Protein AF-A0A1B6GZC5-F1 (afdb_monomer)

Solvent-accessible surface area (backbone atoms only — not comparable to full-atom values): 17080 Å² total; per-residue (Å²): 111,72,63,59,52,52,49,47,46,34,51,74,58,44,66,68,51,88,74,90,50,67,66,63,52,51,54,37,51,52,52,53,49,51,52,52,51,50,53,47,52,50,50,54,52,48,55,52,49,53,52,52,52,48,50,41,53,54,20,48,60,56,13,70,65,39,56,70,87,41,53,44,76,75,50,101,49,32,33,40,34,49,40,77,79,76,79,49,80,35,47,37,34,58,76,49,87,73,91,81,61,95,68,48,38,84,81,58,74,42,41,41,80,22,46,49,33,73,45,63,50,26,68,72,64,70,36,48,30,30,66,55,39,35,53,38,49,72,70,42,93,62,85,70,75,86,77,79,82,77,71,88,71,59,83,71,59,64,55,56,61,60,57,69,70,64,76,88,68,54,72,63,60,57,48,53,52,54,48,52,56,51,50,52,57,58,70,69,50,90,46,74,67,52,51,52,50,53,50,61,66,49,58,64,48,57,63,53,54,51,54,53,58,51,52,70,63,53,80,65,78,91,77,87,78,90,75,90,83,78,81,83,87,77,79,79,80,80,76,82,72,80,85,71,79,77,81,83,77,91,73,82,90,82,82,86,61,73,62,65,60,59,65,69,74,75,67,83,81,81,90,76,83,134

InterPro domains:
  IPR007527 Zinc finger, SWIM-type [PS50966] (90-140)

pLDDT: mean 73.17, std 20.77, range [29.02, 96.75]

Mean predicted aligned error: 20.57 Å

Secondary structure (DSSP, 8-state):
-HHHHHHHIIIIISTT-----HHHHHHHHHHHHHHHHHHHHHHHHHHHHHHHHHHHHHHHHHGGGS-GGGEEEEETTEEEEE-TTSS-EEEEEE----SS-TTEETTTTEEGGGEEESSHHHHTT----HHHHHHHHHH-SS------------TTTHHHHHHHTS--S-HHHHHHHHHHHHHHHHHT--SHHHHHHHHHHHTTHHHHHHHHHHHHHTSS-------------PPPPPP----------------SSHHHHHHTTS-PPP----

Radius of gyration: 36.7 Å; Cα contacts (8 Å, |Δi|>4): 189; chains: 1; bounding box: 98×88×86 Å

Foldseek 3Di:
DVVVVVVCLCCVQVVVDDDPDPVSSVVSVVVVVVVVVVVVVVVVVLVVLVVLLVQQVVQLLCLVLFDLVQWADPDPFKIWGADSVNPDIKIKGFDDADQQDPNADPLLRGFLVGIAMPDCCCPPVVHCGSRVSSVSCSPDPDNRDNDDDDPPDPPVCVVVVVVVSPDPPPPVVVVVVVVVVVVVLVVPDPDPVSVVVVVVVCVVVVVVVVVVVVVVVPPPDDDDDDPPPDDDDDDDDDDDDDPDPDDDDDDDDDPDDVVVVVVVPPDDDDDDDD

Structure (mmCIF, N/CA/C/O backbone):
data_AF-A0A1B6GZC5-F1
#
_entry.id   AF-A0A1B6GZC5-F1
#
loop_
_atom_site.group_PDB
_atom_site.id
_atom_site.type_symbol
_atom_site.label_atom_id
_atom_site.label_alt_id
_atom_site.label_comp_id
_atom_site.label_asym_id
_atom_site.label_entity_id
_atom_site.label_seq_id
_atom_site.pdbx_PDB_ins_code
_atom_site.Cartn_x
_atom_site.Cartn_y
_atom_site.Cartn_z
_atom_site.occupancy
_atom_site.B_iso_or_equiv
_atom_site.auth_seq_id
_atom_site.auth_comp_id
_atom_site.auth_asym_id
_atom_site.auth_atom_id
_atom_site.pdbx_PDB_model_num
ATOM 1 N N . SER A 1 1 ? -32.858 6.857 9.701 1.00 72.06 1 SER A N 1
ATOM 2 C CA . SER A 1 1 ? -33.988 7.173 10.597 1.00 72.06 1 SER A CA 1
ATOM 3 C C . SER A 1 1 ? -33.515 7.108 12.048 1.00 72.06 1 SER A C 1
ATOM 5 O O . SER A 1 1 ? -32.652 6.290 12.370 1.00 72.06 1 SER A O 1
ATOM 7 N N . ILE A 1 2 ? -34.068 7.975 12.902 1.00 78.38 2 ILE A N 1
ATOM 8 C CA . ILE A 1 2 ? -33.849 7.995 14.361 1.00 78.38 2 ILE A CA 1
ATOM 9 C C . ILE A 1 2 ? -34.271 6.667 15.014 1.00 78.38 2 ILE 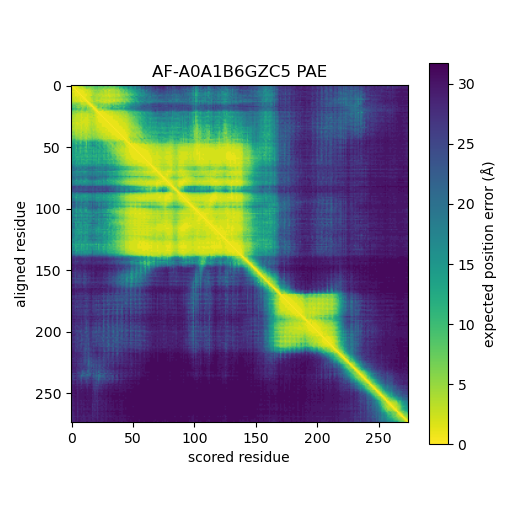A C 1
ATOM 11 O O . ILE A 1 2 ? -33.658 6.229 15.985 1.00 78.38 2 ILE A O 1
ATOM 15 N N . GLU A 1 3 ? -35.258 5.965 14.455 1.00 79.25 3 GLU A N 1
ATOM 16 C CA . GLU A 1 3 ? -35.730 4.684 14.992 1.00 79.25 3 GLU A CA 1
ATOM 17 C C . GLU A 1 3 ? -34.673 3.592 14.863 1.00 79.25 3 GLU A C 1
ATOM 19 O O . GLU A 1 3 ? -34.491 2.796 15.782 1.00 79.25 3 GLU A O 1
ATOM 24 N N . ASN A 1 4 ? -33.920 3.581 13.760 1.00 80.31 4 ASN A N 1
ATOM 25 C CA . ASN A 1 4 ? -32.855 2.600 13.577 1.00 80.31 4 ASN A CA 1
ATOM 26 C C . ASN A 1 4 ? -31.693 2.848 14.554 1.00 80.31 4 ASN A C 1
ATOM 28 O O . ASN A 1 4 ? -31.155 1.907 15.134 1.00 80.31 4 ASN A O 1
ATOM 32 N N . PHE A 1 5 ? -31.361 4.119 14.804 1.00 81.75 5 PHE A N 1
ATOM 33 C CA . PHE A 1 5 ? -30.405 4.504 15.845 1.00 81.75 5 PHE A CA 1
ATOM 34 C C . PHE A 1 5 ? -30.874 4.037 17.229 1.00 81.75 5 PHE A C 1
ATOM 36 O O . PHE A 1 5 ? -30.129 3.364 17.939 1.00 81.75 5 PHE A O 1
ATOM 43 N N . ASN A 1 6 ? -32.133 4.309 17.578 1.00 82.12 6 ASN A N 1
ATOM 44 C CA . ASN A 1 6 ? -32.714 3.898 18.855 1.00 82.12 6 ASN A CA 1
ATOM 45 C C . ASN A 1 6 ? -32.758 2.372 19.007 1.00 82.12 6 ASN A C 1
ATOM 47 O O . ASN A 1 6 ? -32.506 1.858 20.096 1.00 82.12 6 ASN A O 1
ATOM 51 N N . ARG A 1 7 ? -33.019 1.633 17.924 1.00 84.38 7 ARG A N 1
ATOM 52 C CA . ARG A 1 7 ? -32.985 0.167 17.906 1.00 84.38 7 ARG A CA 1
ATOM 53 C C . ARG A 1 7 ? -31.576 -0.361 18.170 1.00 84.38 7 ARG A C 1
ATOM 55 O O . ARG A 1 7 ? -31.410 -1.210 19.042 1.00 84.38 7 ARG A O 1
ATOM 62 N N . VAL A 1 8 ? -30.567 0.157 17.470 1.00 84.31 8 VAL A N 1
ATOM 63 C CA . VAL A 1 8 ? -29.162 -0.238 17.667 1.00 84.31 8 VAL A CA 1
ATOM 64 C C . VAL A 1 8 ? -28.704 0.098 19.085 1.00 84.31 8 VAL A C 1
ATOM 66 O O . VAL A 1 8 ? -28.190 -0.771 19.785 1.00 84.31 8 VAL A O 1
ATOM 69 N N . LEU A 1 9 ? -28.962 1.316 19.562 1.00 85.19 9 LEU A N 1
ATOM 70 C CA . LEU A 1 9 ? -28.600 1.729 20.916 1.00 85.19 9 LEU A CA 1
ATOM 71 C C . LEU A 1 9 ? -29.274 0.834 21.967 1.00 85.19 9 LEU A C 1
ATOM 73 O O . LEU A 1 9 ? -28.608 0.311 22.859 1.00 85.19 9 LEU A O 1
ATOM 77 N N . LYS A 1 10 ? -30.583 0.589 21.833 1.00 83.56 10 LYS A N 1
ATOM 78 C CA . LYS A 1 10 ? -31.345 -0.241 22.770 1.00 83.56 10 LYS A CA 1
ATOM 79 C C . LYS A 1 10 ? -30.862 -1.687 22.779 1.00 83.56 10 LYS A C 1
ATOM 81 O O . LYS A 1 10 ? -30.657 -2.236 23.855 1.00 83.56 10 LYS A O 1
ATOM 86 N N . HIS A 1 11 ? -30.699 -2.316 21.620 1.00 85.50 11 HIS A N 1
ATOM 87 C CA . HIS A 1 11 ? -30.456 -3.757 21.544 1.00 85.50 11 HIS A CA 1
ATOM 88 C C . HIS A 1 11 ? -28.971 -4.126 21.578 1.00 85.50 11 HIS A C 1
ATOM 90 O O . HIS A 1 11 ? -28.614 -5.073 22.273 1.00 85.50 11 HIS A O 1
ATOM 96 N N . CYS A 1 12 ? -28.105 -3.365 20.910 1.00 81.56 12 CYS A N 1
ATOM 97 C CA . CYS A 1 12 ? -26.678 -3.678 20.823 1.00 81.56 12 CYS A CA 1
ATOM 98 C C . CYS A 1 12 ? -25.886 -3.126 22.019 1.00 81.56 12 CYS A C 1
ATOM 100 O O . CYS A 1 12 ? -24.996 -3.807 22.518 1.00 81.56 12 CYS A O 1
ATOM 102 N N . TYR A 1 13 ? -26.237 -1.938 22.529 1.00 83.06 13 TYR A N 1
ATOM 103 C CA . TYR A 1 13 ? -25.446 -1.265 23.573 1.00 83.06 13 TYR A CA 1
ATOM 104 C C . TYR A 1 13 ? -26.110 -1.316 24.955 1.00 83.06 13 TYR A C 1
ATOM 106 O O . TYR A 1 13 ? -25.440 -1.564 25.955 1.00 83.06 13 TYR A O 1
ATOM 114 N N . LEU A 1 14 ? -27.438 -1.173 25.028 1.00 84.88 14 LEU A N 1
ATOM 115 C CA . LEU A 1 14 ? -28.202 -1.239 26.284 1.00 84.88 14 LEU A CA 1
ATOM 116 C C . LEU A 1 14 ? -28.774 -2.639 26.582 1.00 84.88 14 LEU A C 1
ATOM 118 O O . LEU A 1 14 ? -29.414 -2.837 27.618 1.00 84.88 14 LEU A O 1
ATOM 122 N N . ARG A 1 15 ? -28.540 -3.623 25.699 1.00 82.19 15 ARG A N 1
ATOM 123 C CA . ARG A 1 15 ? -28.979 -5.030 25.837 1.00 82.19 15 ARG A CA 1
ATOM 124 C C . ARG A 1 15 ? -30.482 -5.185 26.122 1.00 82.19 15 ARG A C 1
ATOM 126 O O . ARG A 1 15 ? -30.893 -6.004 26.939 1.00 82.19 15 ARG A O 1
ATOM 133 N N . GLY A 1 16 ? -31.305 -4.334 25.519 1.00 76.88 16 GLY A N 1
ATOM 134 C CA . GLY A 1 16 ? -32.758 -4.303 25.689 1.00 76.88 16 GLY A CA 1
ATOM 135 C C . GLY A 1 16 ? -33.250 -3.697 27.009 1.00 76.88 16 GLY A C 1
ATOM 136 O O 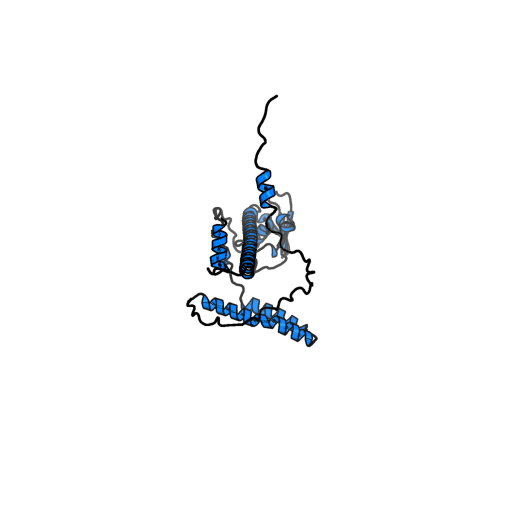. GLY A 1 16 ? -34.461 -3.552 27.188 1.00 76.88 16 GLY A O 1
ATOM 137 N N . LYS A 1 17 ? -32.355 -3.309 27.927 1.00 78.50 17 LYS A N 1
ATOM 138 C CA . LYS A 1 17 ? -32.721 -2.822 29.264 1.00 78.50 17 LYS A CA 1
ATOM 139 C C . LYS A 1 17 ? -33.134 -1.350 29.224 1.00 78.50 17 LYS A C 1
ATOM 141 O O . LYS A 1 17 ? -32.490 -0.525 28.578 1.00 78.50 17 LYS A O 1
ATOM 146 N N . ARG A 1 18 ? -34.184 -0.990 29.976 1.00 74.69 18 ARG A N 1
ATOM 147 C CA . ARG A 1 18 ? -34.518 0.422 30.229 1.00 74.69 18 ARG A CA 1
ATOM 148 C C . ARG A 1 18 ? -33.534 0.985 31.247 1.00 74.69 18 ARG A C 1
ATOM 150 O O . ARG A 1 18 ? -33.534 0.582 32.410 1.00 74.69 18 ARG A O 1
ATOM 157 N N . VAL A 1 19 ? -32.691 1.911 30.813 1.00 76.44 19 VAL A N 1
ATOM 158 C CA . VAL A 1 19 ? -31.673 2.513 31.672 1.00 76.44 19 VAL A CA 1
ATOM 159 C C . VAL A 1 19 ? -32.228 3.791 32.295 1.00 76.44 19 VAL A C 1
ATOM 161 O O . VAL A 1 19 ? -32.516 4.755 31.599 1.00 76.44 19 VAL A O 1
ATOM 164 N N . LYS A 1 20 ? -32.400 3.782 33.624 1.00 77.25 20 LYS A N 1
ATOM 165 C CA . LYS A 1 20 ? -32.914 4.933 34.391 1.00 77.25 20 LYS A CA 1
ATOM 166 C C . LYS A 1 20 ? -31.856 6.003 34.670 1.00 77.25 20 LYS A C 1
ATOM 168 O O . LYS A 1 20 ? -32.206 7.137 34.967 1.00 77.25 20 LYS A O 1
ATOM 173 N N . ARG A 1 21 ? -30.569 5.637 34.633 1.00 81.50 21 ARG A N 1
ATOM 174 C CA . ARG A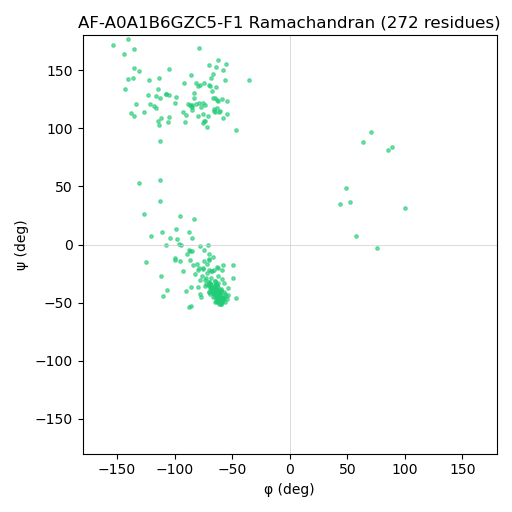 1 21 ? -29.467 6.560 34.923 1.00 81.50 21 ARG A CA 1
ATOM 175 C C . ARG A 1 21 ? -28.848 7.087 33.631 1.00 81.50 21 ARG A C 1
ATOM 177 O O . ARG A 1 21 ? -28.436 6.303 32.779 1.00 81.50 21 ARG A O 1
ATOM 184 N N . LEU A 1 22 ? -28.766 8.409 33.525 1.00 86.00 22 LEU A N 1
ATOM 185 C CA . LEU A 1 22 ? -28.264 9.110 32.343 1.00 86.00 22 LEU A CA 1
ATOM 186 C C . LEU A 1 22 ? -26.812 8.737 32.001 1.00 86.00 22 LEU A C 1
ATOM 188 O O . LEU A 1 22 ? -26.491 8.558 30.833 1.00 86.00 22 LEU A O 1
ATOM 192 N N . ASP A 1 23 ? -25.959 8.569 33.011 1.00 83.12 23 ASP A N 1
ATOM 193 C CA . ASP A 1 23 ? -24.536 8.224 32.872 1.00 83.12 23 ASP A CA 1
ATOM 194 C C . ASP A 1 23 ? -24.302 6.942 32.058 1.00 83.12 23 ASP A C 1
ATOM 196 O O . ASP A 1 23 ? -23.464 6.902 31.160 1.00 83.12 23 ASP A O 1
ATOM 200 N N . LYS A 1 24 ? -25.091 5.899 32.318 1.00 82.56 24 LYS A N 1
ATOM 201 C CA . LYS A 1 24 ? -25.021 4.621 31.601 1.00 82.56 24 LYS A CA 1
ATOM 202 C C . LYS A 1 24 ? -25.486 4.747 30.154 1.00 82.56 24 LYS A C 1
ATOM 204 O O . LYS A 1 24 ? -24.923 4.103 29.267 1.00 82.56 24 LYS A O 1
ATOM 209 N N . THR A 1 25 ? -26.503 5.569 29.912 1.00 86.44 25 THR A N 1
ATOM 210 C CA . THR A 1 25 ? -26.973 5.869 28.556 1.00 86.44 25 THR A CA 1
ATOM 211 C C . THR A 1 25 ? -25.910 6.648 27.789 1.00 86.44 25 THR A C 1
ATOM 213 O O . THR A 1 25 ? -25.583 6.273 26.667 1.00 86.44 25 THR A O 1
ATOM 216 N N . LEU A 1 26 ? -25.303 7.659 28.416 1.00 88.00 26 LEU A N 1
ATOM 217 C CA . LEU A 1 26 ? -24.216 8.443 27.834 1.00 88.00 26 LEU A CA 1
ATOM 218 C C . LEU A 1 26 ? -23.013 7.561 27.483 1.00 88.00 26 LEU A C 1
ATOM 220 O O . LEU A 1 26 ? -22.537 7.605 26.354 1.00 88.00 26 LEU A O 1
ATOM 224 N N . PHE A 1 27 ? -22.577 6.698 28.403 1.00 88.81 27 PHE A N 1
ATOM 225 C CA . PHE A 1 27 ? -21.494 5.744 28.150 1.00 88.81 27 PHE A CA 1
ATOM 226 C C . PHE A 1 27 ? -21.793 4.823 26.955 1.00 88.81 27 PHE A C 1
ATOM 228 O O . PHE A 1 27 ? -20.937 4.580 26.111 1.00 88.81 27 PHE A O 1
ATOM 235 N N . SER A 1 28 ? -23.035 4.355 26.839 1.00 87.81 28 SER A N 1
ATOM 236 C CA . SER A 1 28 ? -23.463 3.503 25.723 1.00 87.81 28 SER A CA 1
ATOM 237 C C . SER A 1 28 ? -23.472 4.247 24.384 1.00 87.81 28 SER A C 1
ATOM 239 O O . SER A 1 28 ? -23.100 3.671 23.365 1.00 87.81 28 SER A O 1
ATOM 241 N N . ILE A 1 29 ? -23.853 5.530 24.385 1.00 89.56 29 ILE A N 1
ATOM 242 C CA . ILE A 1 29 ? -23.776 6.400 23.204 1.00 89.56 29 ILE A CA 1
ATOM 243 C C . ILE A 1 29 ? -22.316 6.619 22.794 1.00 89.56 29 ILE A C 1
ATOM 245 O O . ILE A 1 29 ? -22.006 6.535 21.609 1.00 89.56 29 ILE A O 1
ATOM 249 N N . LEU A 1 30 ? -21.412 6.853 23.751 1.00 89.38 30 LEU A N 1
ATOM 250 C CA . LEU A 1 30 ? -19.984 7.025 23.468 1.00 89.38 30 LEU A CA 1
ATOM 251 C C . LEU A 1 30 ? -19.365 5.767 22.842 1.00 89.38 30 LEU A C 1
ATOM 253 O O . LEU A 1 30 ? -18.633 5.886 21.863 1.00 89.38 30 LEU A O 1
ATOM 257 N N . ASN A 1 31 ? -19.720 4.572 23.323 1.00 87.25 31 ASN A N 1
ATOM 258 C CA . ASN A 1 31 ? -19.271 3.314 22.712 1.00 87.25 31 ASN A CA 1
ATOM 259 C C . ASN A 1 31 ? -19.816 3.138 21.287 1.00 87.25 31 ASN A C 1
ATOM 261 O O . ASN A 1 31 ? -19.082 2.748 20.385 1.00 87.25 31 ASN A O 1
ATOM 265 N N . LEU A 1 32 ? -21.087 3.482 21.054 1.00 89.69 32 LEU A N 1
ATOM 266 C CA . LEU A 1 32 ? -21.663 3.469 19.707 1.00 89.69 32 LEU A CA 1
ATOM 267 C C . LEU A 1 32 ? -20.933 4.439 18.769 1.00 89.69 32 LEU A C 1
ATOM 269 O O . LEU A 1 32 ? -20.666 4.098 17.619 1.00 89.69 32 LEU A O 1
ATOM 273 N N . LEU A 1 33 ? -20.595 5.639 19.246 1.00 88.81 33 LEU A N 1
ATOM 274 C CA . LEU A 1 33 ? -19.807 6.598 18.474 1.00 88.81 33 LEU A CA 1
ATOM 275 C C . LEU A 1 33 ? -18.416 6.048 18.161 1.00 88.81 33 LEU A C 1
ATOM 277 O O . LEU A 1 33 ? -17.991 6.115 17.010 1.00 88.81 33 LEU A O 1
ATOM 281 N N . GLN A 1 34 ? -17.737 5.462 19.147 1.00 90.69 34 GLN A N 1
ATOM 282 C CA . GLN A 1 34 ? -16.432 4.836 18.963 1.00 90.69 34 GLN A CA 1
ATOM 283 C C . GLN A 1 34 ? -16.476 3.758 17.869 1.00 90.69 34 GLN A C 1
ATOM 285 O O . GLN A 1 34 ? -15.681 3.813 16.930 1.00 90.69 34 GLN A O 1
ATOM 290 N N . ASP A 1 35 ? -17.443 2.842 17.923 1.00 87.06 35 ASP A N 1
ATOM 291 C CA . ASP A 1 35 ? -17.601 1.790 16.913 1.00 87.06 35 ASP A CA 1
ATOM 292 C C . ASP A 1 35 ? -17.873 2.368 15.519 1.00 87.06 35 ASP A C 1
ATOM 294 O O . ASP A 1 35 ? -17.299 1.917 14.528 1.00 87.06 35 ASP A O 1
ATOM 298 N N . LYS A 1 36 ? -18.701 3.416 15.416 1.00 86.00 36 LYS A N 1
ATOM 299 C CA . LYS A 1 36 ? -18.988 4.065 14.126 1.00 86.00 36 LYS A CA 1
ATOM 300 C C . LYS A 1 36 ? -17.780 4.797 13.554 1.00 86.00 36 LYS A C 1
ATOM 302 O O . LYS A 1 36 ? -17.605 4.806 12.334 1.00 86.00 36 LYS A O 1
ATOM 307 N N . LEU A 1 37 ? -16.940 5.377 14.406 1.00 86.69 37 LEU A N 1
ATOM 308 C CA . LEU A 1 37 ? -15.670 5.966 13.989 1.00 86.69 37 LEU A CA 1
ATOM 309 C C . LEU A 1 37 ? -14.703 4.884 13.490 1.00 86.69 37 LEU A C 1
ATOM 311 O O . LEU A 1 37 ? -14.084 5.069 12.443 1.00 86.69 37 LEU A O 1
ATOM 315 N N . PHE A 1 38 ? -14.621 3.731 14.159 1.00 86.31 38 PHE A N 1
ATOM 316 C CA . PHE A 1 38 ? -13.828 2.600 13.669 1.00 86.31 38 PHE A CA 1
ATOM 317 C C . PHE A 1 38 ? -14.353 2.052 12.339 1.00 86.31 38 PHE A C 1
ATOM 319 O O . PHE A 1 38 ? -13.569 1.889 11.403 1.00 86.31 38 PHE A O 1
ATOM 326 N N . ASP A 1 39 ? -15.667 1.853 12.205 1.00 81.62 39 ASP A N 1
ATOM 327 C CA . ASP A 1 39 ? -16.310 1.465 10.944 1.00 81.62 39 ASP A CA 1
ATOM 328 C C . ASP A 1 39 ? -15.938 2.435 9.812 1.00 81.62 39 ASP A C 1
ATOM 330 O O . ASP A 1 39 ? -15.627 2.017 8.693 1.00 81.62 39 ASP A O 1
ATOM 334 N N . LEU A 1 40 ? -15.957 3.742 10.093 1.00 81.00 40 LEU A N 1
ATOM 335 C CA . LEU A 1 40 ? -15.586 4.782 9.138 1.00 81.00 40 LEU A CA 1
ATOM 336 C C . LEU A 1 40 ? -14.111 4.667 8.731 1.00 81.00 40 LEU A C 1
ATOM 338 O O . LEU A 1 40 ? -13.809 4.672 7.538 1.00 81.00 40 LEU A O 1
ATOM 342 N N . ILE A 1 41 ? -13.198 4.522 9.696 1.00 79.56 41 ILE A N 1
ATOM 343 C CA . ILE A 1 41 ? -11.762 4.347 9.430 1.00 79.56 41 ILE A CA 1
ATOM 344 C C . ILE A 1 41 ? -11.538 3.113 8.554 1.00 79.56 41 ILE A C 1
ATOM 346 O O . ILE A 1 41 ? -10.830 3.197 7.547 1.00 79.56 41 ILE A O 1
ATOM 350 N N . ILE A 1 42 ? -12.180 1.990 8.888 1.00 80.44 42 ILE A N 1
ATOM 351 C CA . ILE A 1 42 ? -12.110 0.748 8.114 1.00 80.44 42 ILE A CA 1
ATOM 352 C C . ILE A 1 42 ? -12.599 0.990 6.685 1.00 80.44 42 ILE A C 1
ATOM 354 O O . ILE A 1 42 ? -11.902 0.631 5.738 1.00 80.44 42 ILE A O 1
ATOM 358 N N . LYS A 1 43 ? -13.753 1.642 6.500 1.00 77.62 43 LYS A N 1
ATOM 359 C CA . LYS A 1 43 ? -14.298 1.965 5.170 1.00 77.62 43 LYS A CA 1
ATOM 360 C C . LYS A 1 43 ? -13.360 2.854 4.358 1.00 77.62 43 LYS A C 1
ATOM 362 O O . LYS A 1 43 ? -13.099 2.554 3.195 1.00 77.62 43 LYS A O 1
ATOM 367 N N . ILE A 1 44 ? -12.807 3.905 4.964 1.00 75.00 44 ILE A N 1
ATOM 368 C CA . ILE A 1 44 ? -11.857 4.811 4.304 1.00 75.00 44 ILE A CA 1
ATOM 369 C C . ILE A 1 44 ? -10.603 4.046 3.877 1.00 75.00 44 ILE A C 1
ATOM 371 O O . ILE A 1 44 ? -10.145 4.186 2.742 1.00 75.00 44 ILE A O 1
ATOM 375 N N . LYS A 1 45 ? -10.036 3.229 4.771 1.00 80.31 45 LYS A N 1
ATOM 376 C CA . LYS A 1 45 ? -8.834 2.437 4.483 1.00 80.31 45 LYS A CA 1
ATOM 377 C C . LYS A 1 45 ? -9.101 1.395 3.396 1.00 80.31 45 LYS A C 1
ATOM 379 O O . LYS A 1 45 ? -8.300 1.297 2.471 1.00 80.31 45 LYS A O 1
ATOM 384 N N . ARG A 1 46 ? -10.245 0.704 3.443 1.00 79.88 46 ARG A N 1
ATOM 385 C CA . ARG A 1 46 ? -10.690 -0.229 2.393 1.00 79.88 46 ARG A CA 1
ATOM 386 C C . ARG A 1 46 ? -10.829 0.468 1.044 1.00 79.88 46 ARG A C 1
ATOM 388 O O . ARG A 1 46 ? -10.239 0.011 0.077 1.00 79.88 46 ARG A O 1
ATOM 395 N N . GLY A 1 47 ? -11.517 1.609 0.980 1.00 78.69 47 GLY A N 1
ATOM 396 C CA . GLY A 1 47 ? -11.670 2.364 -0.267 1.00 78.69 47 GLY A CA 1
ATOM 397 C C . GLY A 1 47 ? -10.333 2.812 -0.863 1.00 78.69 47 GLY A C 1
ATOM 398 O O . GLY A 1 47 ? -10.131 2.722 -2.072 1.00 78.69 47 GLY A O 1
ATOM 399 N N . LYS A 1 48 ? -9.383 3.245 -0.021 1.00 82.25 48 LYS A N 1
ATOM 400 C CA . LYS A 1 48 ? -8.020 3.589 -0.463 1.00 82.25 48 LYS A CA 1
ATOM 401 C C . LYS A 1 48 ? -7.261 2.373 -1.003 1.00 82.25 48 LYS A C 1
ATOM 403 O O . LYS A 1 48 ? -6.596 2.499 -2.028 1.00 82.25 48 LYS A O 1
ATOM 408 N N . LEU A 1 49 ? -7.374 1.221 -0.340 1.00 84.00 49 LEU A N 1
ATOM 409 C CA . LEU A 1 49 ? -6.743 -0.026 -0.775 1.00 84.00 49 LEU A CA 1
ATOM 410 C C . LEU A 1 49 ? -7.299 -0.492 -2.126 1.00 84.00 49 LEU A C 1
ATOM 412 O O . LEU A 1 49 ? -6.523 -0.728 -3.043 1.00 84.00 49 LEU A O 1
ATOM 416 N N . VAL A 1 50 ? -8.627 -0.537 -2.274 1.00 86.19 50 VAL A N 1
ATOM 417 C CA . VAL A 1 50 ? -9.299 -0.929 -3.526 1.00 86.19 50 VAL A CA 1
ATOM 418 C C . VAL A 1 50 ? -8.855 -0.036 -4.685 1.00 86.19 50 VAL A C 1
ATOM 420 O O . VAL A 1 50 ? -8.470 -0.538 -5.735 1.00 86.19 50 VAL A O 1
ATOM 423 N N . LYS A 1 51 ? -8.809 1.288 -4.484 1.00 88.81 51 LYS A N 1
ATOM 424 C CA . LYS A 1 51 ? -8.306 2.222 -5.506 1.00 88.81 51 LYS A CA 1
ATOM 425 C C . LYS A 1 51 ? -6.845 1.958 -5.875 1.00 88.81 51 LYS A C 1
ATOM 427 O O . LYS A 1 51 ? -6.501 2.008 -7.050 1.00 88.81 51 LYS A O 1
ATOM 432 N N . LYS A 1 52 ? -5.983 1.679 -4.893 1.00 89.69 52 LYS A N 1
ATOM 433 C CA . LYS A 1 52 ? -4.571 1.349 -5.144 1.00 89.69 52 LYS A CA 1
ATOM 434 C C . LYS A 1 52 ? -4.423 0.034 -5.918 1.00 89.69 52 LYS A C 1
ATOM 436 O O . LYS A 1 52 ? -3.603 -0.013 -6.827 1.00 89.69 52 LYS A O 1
ATOM 441 N N . LEU A 1 53 ? -5.230 -0.986 -5.617 1.00 89.69 53 LEU A N 1
ATOM 442 C CA . LEU A 1 53 ? -5.265 -2.246 -6.372 1.00 89.69 53 LEU A CA 1
ATOM 443 C C . LEU A 1 53 ? -5.783 -2.053 -7.801 1.00 89.69 53 LEU A C 1
ATOM 445 O O . LEU A 1 53 ? -5.254 -2.659 -8.728 1.00 89.69 53 LEU A O 1
ATOM 449 N N . GLN A 1 54 ? -6.774 -1.182 -8.003 1.00 91.00 54 GLN A N 1
ATOM 450 C CA . GLN A 1 54 ? -7.234 -0.841 -9.347 1.00 91.00 54 GLN A CA 1
ATOM 451 C C . GLN A 1 54 ? -6.114 -0.195 -10.165 1.00 91.00 54 GLN A C 1
ATOM 453 O O . GLN A 1 54 ? -5.774 -0.696 -11.230 1.00 91.00 54 GLN A O 1
ATOM 458 N N . ILE A 1 55 ? -5.466 0.837 -9.613 1.00 93.12 55 ILE A N 1
ATOM 459 C CA . ILE A 1 55 ? -4.325 1.500 -10.260 1.00 93.12 55 ILE A CA 1
ATOM 460 C C . ILE A 1 55 ? -3.216 0.488 -10.574 1.00 93.12 55 ILE A C 1
ATOM 462 O O . ILE A 1 55 ? -2.646 0.527 -11.658 1.00 93.12 55 ILE A O 1
ATOM 466 N N . LEU A 1 56 ? -2.923 -0.430 -9.650 1.00 94.19 56 LEU A N 1
ATOM 467 C CA . LEU A 1 56 ? -1.931 -1.488 -9.846 1.00 94.19 56 LEU A CA 1
ATOM 468 C C . LEU A 1 56 ? -2.270 -2.371 -11.058 1.00 94.19 56 LEU A C 1
ATOM 470 O O . LEU A 1 56 ? -1.405 -2.618 -11.895 1.00 94.19 56 LEU A O 1
ATOM 474 N N . ARG A 1 57 ? -3.530 -2.803 -11.189 1.00 93.56 57 ARG A N 1
ATOM 475 C CA . ARG A 1 57 ? -4.001 -3.588 -12.343 1.00 93.56 57 ARG A CA 1
ATOM 476 C C . ARG A 1 57 ? -3.926 -2.790 -13.645 1.00 93.56 57 ARG A C 1
ATOM 478 O O . ARG A 1 57 ? -3.420 -3.302 -14.640 1.00 93.56 57 ARG A O 1
ATOM 485 N N . ASP A 1 58 ? -4.342 -1.528 -13.636 1.00 94.62 58 ASP A N 1
ATOM 486 C CA . ASP A 1 58 ? -4.304 -0.663 -14.823 1.00 94.62 58 ASP A CA 1
ATOM 487 C C . ASP A 1 58 ? -2.859 -0.404 -15.291 1.00 94.62 58 ASP A C 1
ATOM 489 O O . ASP A 1 58 ? -2.556 -0.384 -16.489 1.00 94.62 58 ASP A O 1
ATOM 493 N N . ARG A 1 59 ? -1.926 -0.233 -14.347 1.00 95.00 59 ARG A N 1
ATOM 494 C CA . ARG A 1 59 ? -0.495 -0.067 -14.642 1.00 95.00 59 ARG A CA 1
ATOM 495 C C . ARG A 1 59 ? 0.161 -1.342 -15.128 1.00 95.00 59 ARG A C 1
ATOM 497 O O . ARG A 1 59 ? 0.995 -1.265 -16.026 1.00 95.00 59 ARG A O 1
ATOM 504 N N . HIS A 1 60 ? -0.261 -2.491 -14.615 1.00 94.06 60 HIS A N 1
ATOM 505 C CA . HIS A 1 60 ? 0.143 -3.772 -15.171 1.00 94.06 60 HIS A CA 1
ATOM 506 C C . HIS A 1 60 ? -0.307 -3.905 -16.633 1.00 94.06 60 HIS A C 1
ATOM 508 O O . HIS A 1 60 ? 0.531 -4.133 -17.501 1.00 94.06 60 HIS A O 1
ATOM 514 N N . LYS A 1 61 ? -1.587 -3.650 -16.936 1.00 92.94 61 LYS A N 1
ATOM 515 C CA . LYS A 1 61 ? -2.121 -3.699 -18.312 1.00 92.94 61 LYS A CA 1
ATOM 516 C C . LYS A 1 61 ? -1.389 -2.743 -19.256 1.00 92.94 61 LYS A C 1
ATOM 518 O O . LYS A 1 61 ? -0.932 -3.132 -20.322 1.00 92.94 61 LYS A O 1
ATOM 523 N N . THR A 1 62 ? -1.193 -1.495 -18.840 1.00 92.75 62 THR A N 1
ATOM 524 C CA . THR A 1 62 ? -0.481 -0.502 -19.668 1.00 92.75 62 THR A CA 1
ATOM 525 C C . THR A 1 62 ? 1.018 -0.769 -19.813 1.00 92.75 62 THR A C 1
ATOM 527 O O . THR A 1 62 ? 1.649 -0.173 -20.681 1.00 92.75 62 THR A O 1
ATOM 530 N N . SER A 1 63 ? 1.605 -1.668 -19.015 1.00 92.75 63 SER A N 1
ATOM 531 C CA . SER A 1 63 ? 3.003 -2.084 -19.185 1.00 92.75 63 SER A CA 1
ATOM 532 C C . SER A 1 63 ? 3.239 -2.922 -20.439 1.00 92.75 63 SER A C 1
ATOM 534 O O . SER A 1 63 ? 4.367 -2.966 -20.918 1.00 92.75 63 SER A O 1
ATOM 536 N N . PHE A 1 64 ? 2.192 -3.554 -20.983 1.00 90.44 64 PHE A N 1
ATOM 537 C CA . PHE A 1 64 ? 2.261 -4.310 -22.236 1.00 90.44 64 PHE A CA 1
ATOM 538 C C . PHE A 1 64 ? 2.409 -3.412 -23.467 1.00 90.44 64 PHE A C 1
ATOM 540 O O . PHE A 1 64 ? 2.843 -3.891 -24.500 1.00 90.44 64 PHE A O 1
ATOM 547 N N . LEU A 1 65 ? 2.129 -2.110 -23.341 1.00 89.94 65 LEU A N 1
ATOM 548 C CA . LEU A 1 65 ? 2.420 -1.114 -24.380 1.00 89.94 65 LEU A CA 1
ATOM 549 C C . LEU A 1 65 ? 3.914 -0.762 -24.471 1.00 89.94 65 LEU A C 1
ATOM 551 O O . LEU A 1 65 ? 4.299 0.080 -25.275 1.00 89.94 65 LEU A O 1
ATOM 555 N N . ILE A 1 66 ? 4.736 -1.306 -23.572 1.00 89.94 66 ILE A N 1
ATOM 556 C CA . ILE A 1 66 ? 6.187 -1.162 -23.592 1.00 89.94 66 ILE A CA 1
ATOM 557 C C . ILE A 1 66 ? 6.746 -2.539 -23.924 1.00 89.94 66 ILE A C 1
ATOM 559 O O . ILE A 1 66 ? 6.683 -3.461 -23.099 1.00 89.94 66 ILE A O 1
ATOM 563 N N . ASP A 1 67 ? 7.277 -2.652 -25.135 1.00 86.38 67 ASP A N 1
ATOM 564 C CA . ASP A 1 67 ? 7.904 -3.872 -25.622 1.00 86.38 67 ASP A CA 1
ATOM 565 C C . ASP A 1 67 ? 9.147 -4.234 -24.811 1.00 86.38 67 ASP A C 1
ATOM 567 O O . ASP A 1 67 ? 9.829 -3.381 -24.237 1.00 86.38 67 ASP A O 1
ATOM 571 N N . SER A 1 68 ? 9.458 -5.527 -24.763 1.00 83.69 68 SER A N 1
ATOM 572 C CA . SER A 1 68 ? 10.613 -6.030 -24.015 1.00 83.69 68 SER A CA 1
ATOM 573 C C . SER A 1 68 ? 11.943 -5.489 -24.548 1.00 83.69 68 SER A C 1
ATOM 575 O O . SER A 1 68 ? 12.877 -5.330 -23.767 1.00 83.69 68 SER A O 1
ATOM 577 N N . GLU A 1 69 ? 12.015 -5.142 -25.836 1.00 85.56 69 GLU A N 1
ATOM 578 C CA . GLU A 1 69 ? 13.176 -4.487 -26.460 1.00 85.56 69 GLU A CA 1
ATOM 579 C C . GLU A 1 69 ? 13.436 -3.069 -25.930 1.00 85.56 69 GLU A C 1
ATOM 581 O O . GLU A 1 69 ? 14.566 -2.588 -25.960 1.00 85.56 69 GLU A O 1
ATOM 586 N N . HIS A 1 70 ? 12.418 -2.418 -25.364 1.00 88.81 70 HIS A N 1
ATOM 587 C CA . HIS A 1 70 ? 12.526 -1.090 -24.760 1.00 88.81 70 HIS A CA 1
ATOM 588 C C . HIS A 1 70 ? 12.995 -1.121 -23.301 1.00 88.81 70 HIS A C 1
ATOM 590 O O . HIS A 1 70 ? 13.025 -0.076 -22.642 1.00 88.81 70 HIS A O 1
ATOM 596 N N . VAL A 1 71 ? 13.354 -2.299 -22.782 1.00 92.25 71 VAL A N 1
ATOM 597 C CA . VAL A 1 71 ? 13.882 -2.488 -21.430 1.00 92.25 71 VAL A CA 1
ATOM 598 C C . VAL A 1 71 ? 15.337 -2.942 -21.510 1.00 92.25 71 VAL A C 1
ATOM 600 O O . VAL A 1 71 ? 15.634 -4.117 -21.708 1.00 92.25 71 VAL A O 1
ATOM 603 N N . SER A 1 72 ? 16.255 -2.013 -21.264 1.00 92.31 72 SER A N 1
ATOM 604 C CA . SER A 1 72 ? 17.693 -2.280 -21.258 1.00 92.31 72 SER A CA 1
ATOM 605 C C . SER A 1 72 ? 18.197 -2.446 -19.830 1.00 92.31 72 SER A C 1
ATOM 607 O O . SER A 1 72 ? 18.065 -1.548 -18.994 1.00 92.31 72 SER A O 1
ATOM 609 N N . LYS A 1 73 ? 18.799 -3.597 -19.519 1.00 93.81 73 LYS A N 1
ATOM 610 C CA . LYS A 1 73 ? 19.458 -3.814 -18.225 1.00 93.81 73 LYS A CA 1
ATOM 611 C C . LYS A 1 73 ? 20.773 -3.028 -18.198 1.00 93.81 73 LYS A C 1
ATOM 613 O O . LYS A 1 73 ? 21.647 -3.276 -19.018 1.00 93.81 73 LYS A O 1
ATOM 618 N N . LEU A 1 74 ? 20.904 -2.099 -17.250 1.00 91.25 74 LEU A N 1
ATOM 619 C CA . LEU A 1 74 ? 22.150 -1.363 -17.017 1.00 91.25 74 LEU A CA 1
ATOM 620 C C . LEU A 1 74 ? 23.060 -2.166 -16.083 1.00 91.25 74 LEU A C 1
ATOM 622 O O . LEU A 1 74 ? 24.194 -2.458 -16.430 1.00 91.25 74 LEU A O 1
ATOM 626 N N . ASN A 1 75 ? 22.520 -2.569 -14.927 1.00 91.12 75 ASN A N 1
ATOM 627 C CA . ASN A 1 75 ? 23.210 -3.315 -13.870 1.00 91.12 75 ASN A CA 1
ATOM 628 C C . ASN A 1 75 ? 22.273 -4.387 -13.281 1.00 91.12 75 ASN A C 1
ATOM 630 O O . ASN A 1 75 ? 21.085 -4.434 -13.594 1.00 91.12 75 ASN A O 1
ATOM 634 N N . ASP A 1 76 ? 22.751 -5.211 -12.343 1.00 88.81 76 ASP A N 1
ATOM 635 C CA . ASP A 1 76 ? 21.930 -6.249 -11.683 1.00 88.81 76 ASP A CA 1
ATOM 636 C C . ASP A 1 76 ? 20.698 -5.735 -10.935 1.00 88.81 76 ASP A C 1
ATOM 638 O O . ASP A 1 76 ? 19.744 -6.480 -10.711 1.00 88.81 76 ASP A O 1
ATOM 642 N N . LYS A 1 77 ? 20.704 -4.458 -10.556 1.00 93.19 77 LYS A N 1
ATOM 643 C CA . LYS A 1 77 ? 19.610 -3.813 -9.825 1.00 93.19 77 LYS A CA 1
ATOM 644 C C . LYS A 1 77 ? 19.015 -2.623 -10.567 1.00 93.19 77 LYS A C 1
ATOM 646 O O . LYS A 1 77 ? 18.224 -1.905 -9.964 1.00 93.19 77 LYS A O 1
ATOM 651 N N . GLN A 1 78 ? 19.404 -2.365 -11.814 1.00 95.69 78 GLN A N 1
ATOM 652 C CA . GLN A 1 78 ? 19.021 -1.134 -12.500 1.00 95.69 78 GLN A CA 1
ATOM 653 C C . GLN A 1 78 ? 18.735 -1.365 -13.980 1.00 95.69 78 GLN A C 1
ATOM 655 O O . GLN A 1 78 ? 19.519 -1.997 -14.687 1.00 95.69 78 GLN A O 1
ATOM 660 N N . TRP A 1 79 ? 17.627 -0.796 -14.443 1.00 96.00 79 TRP A N 1
ATOM 661 C CA . TRP A 1 79 ? 17.143 -0.892 -15.814 1.00 96.00 79 TRP A CA 1
ATOM 662 C C . TRP A 1 79 ? 16.789 0.489 -16.341 1.00 96.00 79 TRP A C 1
ATOM 664 O O . TRP A 1 79 ? 16.347 1.366 -15.593 1.00 96.00 79 TRP A O 1
ATOM 674 N N . GLN A 1 80 ? 16.953 0.647 -17.644 1.00 95.25 80 GLN A N 1
ATOM 675 C CA . GLN A 1 80 ? 16.488 1.790 -18.397 1.00 95.25 80 GLN A CA 1
ATOM 676 C C . GLN A 1 80 ? 15.288 1.361 -19.236 1.00 95.25 80 GLN A C 1
ATOM 678 O O . GLN A 1 80 ? 15.335 0.337 -19.912 1.00 95.25 80 GLN A O 1
ATOM 683 N N . VAL A 1 81 ? 14.204 2.124 -19.154 1.00 93.50 81 VAL A N 1
ATOM 684 C CA . VAL A 1 81 ? 12.949 1.844 -19.849 1.00 93.50 81 VAL A CA 1
ATOM 685 C C . VAL A 1 81 ? 12.622 3.027 -20.742 1.00 93.50 81 VAL A C 1
ATOM 687 O O . VAL A 1 81 ? 12.471 4.149 -20.250 1.00 93.50 81 VAL A O 1
ATOM 690 N N . LEU A 1 82 ? 12.509 2.781 -22.042 1.00 90.25 82 LEU A N 1
ATOM 691 C CA . LEU A 1 82 ? 12.072 3.793 -22.995 1.00 90.25 82 LEU A CA 1
ATOM 692 C C . LEU A 1 82 ? 10.546 3.950 -22.924 1.00 90.25 82 LEU A C 1
ATOM 694 O O . LEU A 1 82 ? 9.804 2.974 -22.796 1.00 90.25 82 LEU A O 1
ATOM 698 N N . SER A 1 83 ? 10.067 5.194 -22.957 1.00 81.31 83 SER A N 1
ATOM 699 C CA . SER A 1 83 ? 8.633 5.482 -23.018 1.00 81.31 83 SER A CA 1
ATOM 700 C C . SER A 1 83 ? 7.999 4.836 -24.251 1.00 81.31 83 SER A C 1
ATOM 702 O O . SER A 1 83 ? 8.605 4.793 -25.316 1.00 81.31 83 SER A O 1
ATOM 704 N N . SER A 1 84 ? 6.719 4.476 -24.145 1.00 72.62 84 SER A N 1
ATOM 705 C CA . SER A 1 84 ? 5.881 4.044 -25.274 1.00 72.62 84 SER A CA 1
ATOM 706 C C . SER A 1 84 ? 5.778 5.091 -26.399 1.00 72.62 84 SER A C 1
ATOM 708 O O . SER A 1 84 ? 5.371 4.773 -27.506 1.00 72.62 84 SER A O 1
ATOM 710 N N . THR A 1 85 ? 6.108 6.355 -26.113 1.00 73.19 85 THR A N 1
ATOM 711 C CA . THR A 1 85 ? 6.158 7.463 -27.085 1.00 73.19 85 THR A CA 1
ATOM 712 C C . THR A 1 85 ? 7.566 7.748 -27.614 1.00 73.19 85 THR A C 1
ATOM 714 O O . THR A 1 85 ? 7.746 8.737 -28.316 1.00 73.19 85 THR A O 1
ATOM 717 N N . PHE A 1 86 ? 8.573 6.947 -27.239 1.00 70.00 86 PHE A N 1
ATOM 718 C CA . PHE A 1 86 ? 9.990 7.102 -27.610 1.00 70.00 86 PHE A CA 1
ATOM 719 C C . PHE A 1 86 ? 10.648 8.441 -27.221 1.00 70.00 86 PHE A C 1
ATOM 721 O O . PHE A 1 86 ? 11.788 8.706 -27.586 1.00 70.00 86 PHE A O 1
ATOM 728 N N . SER A 1 87 ? 9.958 9.288 -26.455 1.00 75.50 87 SER A N 1
ATOM 729 C CA . SER A 1 87 ? 10.395 10.654 -26.149 1.00 75.50 87 SER A CA 1
ATOM 730 C C . SER A 1 87 ? 11.206 10.783 -24.860 1.00 75.50 87 SER A C 1
ATOM 732 O O . SER A 1 87 ? 11.928 11.758 -24.683 1.00 75.50 87 SER A O 1
ATOM 734 N N . GLU A 1 88 ? 11.068 9.834 -23.932 1.00 86.00 88 GLU A N 1
ATOM 735 C CA . GLU A 1 88 ? 11.629 9.932 -22.583 1.00 86.00 88 GLU A CA 1
ATOM 736 C C . GLU A 1 88 ? 12.189 8.584 -22.117 1.00 86.00 88 GLU A C 1
ATOM 738 O O . GLU A 1 88 ? 11.604 7.532 -22.384 1.00 8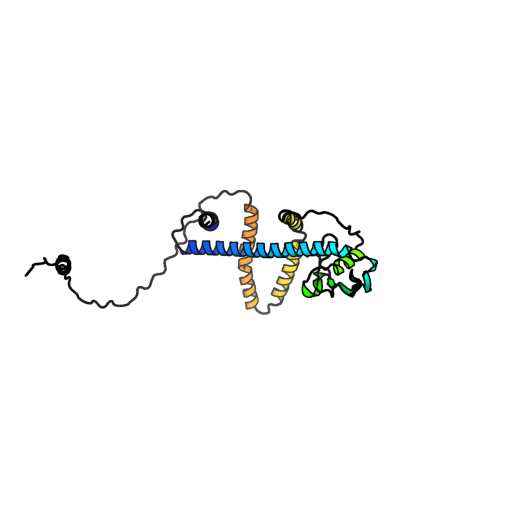6.00 88 GLU A O 1
ATOM 743 N N . LEU A 1 89 ? 13.307 8.631 -21.388 1.00 91.56 89 LEU A N 1
ATOM 744 C CA . LEU A 1 89 ? 13.955 7.478 -20.764 1.00 91.56 89 LEU A CA 1
ATOM 745 C C . LEU A 1 89 ? 13.745 7.523 -19.252 1.00 91.56 89 LEU A C 1
ATOM 747 O O . LEU A 1 89 ? 14.042 8.524 -18.597 1.00 91.56 89 LEU A O 1
ATOM 751 N N . TYR A 1 90 ? 13.279 6.413 -18.690 1.00 94.88 90 TYR A N 1
ATOM 752 C CA . TYR A 1 90 ? 13.060 6.262 -17.258 1.00 94.88 90 TYR A CA 1
ATOM 753 C C . TYR A 1 90 ? 14.008 5.232 -16.666 1.00 94.88 90 TYR A C 1
ATOM 755 O O . TYR A 1 90 ? 14.270 4.189 -17.259 1.00 94.88 90 TYR A O 1
ATOM 763 N N . THR A 1 91 ? 14.468 5.494 -15.448 1.00 96.06 91 THR A N 1
ATOM 764 C CA . THR A 1 91 ? 15.350 4.582 -14.723 1.00 96.06 91 THR A CA 1
ATOM 765 C C . THR A 1 91 ? 14.548 3.875 -13.649 1.00 96.06 91 THR A C 1
ATOM 767 O O . THR A 1 91 ? 13.859 4.525 -12.860 1.00 96.06 91 THR A O 1
ATOM 770 N N . VAL A 1 92 ? 14.632 2.548 -13.625 1.00 96.75 92 VAL A N 1
ATOM 771 C CA . VAL A 1 92 ? 14.036 1.685 -12.605 1.00 96.75 92 VAL A CA 1
ATOM 772 C C . VAL A 1 92 ? 15.160 1.037 -11.808 1.00 96.75 92 VAL A C 1
ATOM 774 O O . VAL A 1 92 ? 16.033 0.394 -12.382 1.00 96.75 92 VAL A O 1
ATOM 777 N N . THR A 1 93 ? 15.122 1.172 -10.487 1.00 96.44 93 THR A N 1
ATOM 778 C CA . THR A 1 93 ? 16.124 0.619 -9.572 1.00 96.44 93 THR A CA 1
ATOM 779 C C . THR A 1 93 ? 15.451 -0.288 -8.554 1.00 96.44 93 THR A C 1
ATOM 781 O O . THR A 1 93 ? 14.507 0.129 -7.886 1.00 96.44 93 THR A O 1
ATOM 784 N N . LYS A 1 94 ? 15.951 -1.515 -8.394 1.00 95.31 94 LYS A N 1
ATOM 785 C CA . LYS A 1 94 ? 15.524 -2.435 -7.338 1.00 95.31 94 LYS A CA 1
ATOM 786 C C . LYS A 1 94 ? 16.233 -2.088 -6.030 1.00 95.31 94 LYS A C 1
ATOM 788 O O . LYS A 1 94 ? 17.461 -2.125 -5.960 1.00 95.31 94 LYS A O 1
ATOM 793 N N . ILE A 1 95 ? 15.459 -1.775 -4.996 1.00 94.44 95 ILE A N 1
ATOM 794 C CA . ILE A 1 95 ? 15.958 -1.273 -3.706 1.00 94.44 95 ILE A CA 1
ATOM 795 C C . ILE A 1 95 ? 15.778 -2.259 -2.551 1.00 94.44 95 ILE A C 1
ATOM 797 O O . ILE A 1 95 ? 16.549 -2.225 -1.597 1.00 94.44 95 ILE A O 1
ATOM 801 N N . ALA A 1 96 ? 14.788 -3.147 -2.628 1.00 91.31 96 ALA A N 1
ATOM 802 C CA . ALA A 1 96 ? 14.445 -4.055 -1.540 1.00 91.31 96 ALA A CA 1
ATOM 803 C C . ALA A 1 96 ? 13.775 -5.331 -2.066 1.00 91.31 96 ALA A C 1
ATOM 805 O O . ALA A 1 96 ? 13.423 -5.430 -3.240 1.00 91.31 96 ALA A O 1
ATOM 806 N N . ASN A 1 97 ? 13.583 -6.297 -1.169 1.00 88.38 97 ASN A N 1
ATOM 807 C CA . ASN A 1 97 ? 12.721 -7.457 -1.382 1.00 88.38 97 ASN A CA 1
ATOM 808 C C . ASN A 1 97 ? 11.581 -7.383 -0.360 1.00 88.38 97 ASN A C 1
ATOM 810 O O . ASN A 1 97 ? 11.838 -7.249 0.837 1.00 88.38 97 ASN A O 1
ATOM 814 N N . CYS A 1 98 ? 10.333 -7.469 -0.807 1.00 88.12 98 CYS A N 1
ATOM 815 C CA . CYS A 1 98 ? 9.156 -7.295 0.031 1.00 88.12 98 CYS A CA 1
ATOM 816 C C . CYS A 1 98 ? 8.230 -8.504 -0.113 1.00 88.12 98 CYS A C 1
ATOM 818 O O . CYS A 1 98 ? 7.641 -8.733 -1.161 1.00 88.12 98 CYS A O 1
ATOM 820 N N . ARG A 1 99 ? 8.072 -9.276 0.967 1.00 79.31 99 ARG A N 1
ATOM 821 C CA . ARG A 1 99 ? 7.336 -10.555 0.933 1.00 79.31 99 ARG A CA 1
ATOM 822 C C . ARG A 1 99 ? 5.899 -10.484 1.450 1.00 79.31 99 ARG A C 1
ATOM 824 O O . ARG A 1 99 ? 5.149 -11.431 1.279 1.00 79.31 99 ARG A O 1
ATOM 831 N N . THR A 1 100 ? 5.515 -9.396 2.118 1.00 81.38 100 THR A N 1
ATOM 832 C CA . THR A 1 100 ? 4.260 -9.326 2.897 1.00 81.38 100 THR A CA 1
ATOM 833 C C . THR A 1 100 ? 3.379 -8.135 2.514 1.00 81.38 100 THR A C 1
ATOM 835 O O . THR A 1 100 ? 2.599 -7.627 3.324 1.00 81.38 100 THR A O 1
ATOM 838 N N . CYS A 1 101 ? 3.502 -7.654 1.274 1.00 85.12 101 CYS A N 1
ATOM 839 C CA . CYS A 1 101 ? 2.767 -6.484 0.808 1.00 85.12 101 CYS A CA 1
ATOM 840 C C . CYS A 1 101 ? 1.344 -6.834 0.355 1.00 85.12 101 CYS A C 1
ATOM 842 O O . CYS A 1 101 ? 1.157 -7.607 -0.574 1.00 85.12 101 CYS A O 1
ATOM 844 N N . ALA A 1 102 ? 0.340 -6.155 0.915 1.00 84.75 102 ALA A N 1
ATOM 845 C CA . ALA A 1 102 ? -1.047 -6.249 0.443 1.00 84.75 102 ALA A CA 1
ATOM 846 C C . ALA A 1 102 ? -1.292 -5.581 -0.931 1.00 84.75 102 ALA A C 1
ATOM 848 O O . ALA A 1 102 ? -2.386 -5.678 -1.476 1.00 84.75 102 ALA A O 1
ATOM 849 N N . LEU A 1 103 ? -0.302 -4.860 -1.472 1.00 89.38 103 LEU A N 1
ATOM 850 C CA . LEU A 1 103 ? -0.330 -4.200 -2.785 1.00 89.38 103 LEU A CA 1
ATOM 851 C C . LEU A 1 103 ? 0.669 -4.856 -3.751 1.00 89.38 103 LEU A C 1
ATOM 853 O O . LEU A 1 103 ? 1.350 -4.174 -4.520 1.00 89.38 103 LEU A O 1
ATOM 857 N N . GLN A 1 104 ? 0.801 -6.177 -3.661 1.00 91.00 104 GLN A N 1
ATOM 858 C CA . GLN A 1 104 ? 1.589 -6.969 -4.592 1.00 91.00 104 GLN A CA 1
ATOM 859 C C . GLN A 1 104 ? 0.797 -7.209 -5.877 1.00 91.00 104 GLN A C 1
ATOM 861 O O . GLN A 1 104 ? -0.397 -7.504 -5.850 1.00 91.00 104 GLN A O 1
ATOM 866 N N . CYS A 1 105 ? 1.464 -7.068 -7.016 1.00 91.75 105 CYS A N 1
ATOM 867 C CA . CYS A 1 105 ? 0.901 -7.461 -8.294 1.00 91.75 105 CYS A CA 1
ATOM 868 C C . CYS A 1 105 ? 0.949 -8.983 -8.401 1.00 91.75 105 CYS A C 1
ATOM 870 O O . CYS A 1 105 ? 2.034 -9.557 -8.343 1.00 91.75 105 CYS A O 1
ATOM 872 N N . LEU A 1 106 ? -0.207 -9.620 -8.592 1.00 87.25 106 LEU A N 1
ATOM 873 C CA . LEU A 1 106 ? -0.311 -11.078 -8.694 1.00 87.25 106 LEU A CA 1
ATOM 874 C C . LEU A 1 106 ? 0.428 -11.636 -9.920 1.00 87.25 106 LEU A C 1
ATOM 876 O O . LEU A 1 106 ? 1.024 -12.702 -9.836 1.00 87.25 106 LEU A O 1
ATOM 880 N N . HIS A 1 107 ? 0.455 -10.892 -11.029 1.00 88.25 107 HIS A N 1
ATOM 881 C CA . HIS A 1 107 ? 1.134 -11.316 -12.257 1.00 88.25 107 HIS A CA 1
ATOM 882 C C . HIS A 1 107 ? 2.655 -11.147 -12.171 1.00 88.25 107 HIS A C 1
ATOM 884 O O . HIS A 1 107 ? 3.407 -12.049 -12.513 1.00 88.25 107 HIS A O 1
ATOM 890 N N . CYS A 1 108 ? 3.122 -9.999 -11.675 1.00 89.00 108 CYS A N 1
ATOM 891 C CA . CYS A 1 108 ? 4.556 -9.711 -11.571 1.00 89.00 108 CYS A CA 1
ATOM 892 C C . CYS A 1 108 ? 5.201 -10.262 -10.288 1.00 89.00 108 CYS A C 1
ATOM 894 O O . CYS A 1 108 ? 6.402 -10.071 -10.093 1.00 89.00 108 CYS A O 1
ATOM 896 N N . ASN A 1 109 ? 4.405 -10.826 -9.372 1.00 88.38 109 ASN A N 1
ATOM 897 C CA . ASN A 1 109 ? 4.794 -11.264 -8.028 1.00 88.38 109 ASN A CA 1
ATOM 898 C C . ASN A 1 109 ? 5.690 -10.257 -7.273 1.00 88.38 109 ASN A C 1
ATOM 900 O O . ASN A 1 109 ? 6.580 -10.627 -6.513 1.00 88.38 109 ASN A O 1
ATOM 904 N N . SER A 1 110 ? 5.464 -8.962 -7.479 1.00 90.38 110 SER A N 1
ATOM 905 C CA . SER A 1 110 ? 6.289 -7.874 -6.940 1.00 90.38 110 SER A CA 1
ATOM 906 C C . SER A 1 110 ? 5.429 -6.671 -6.574 1.00 90.38 110 SER A C 1
ATOM 908 O O . SER A 1 110 ? 4.257 -6.583 -6.947 1.00 90.38 110 SER A O 1
ATOM 910 N N . CYS A 1 111 ? 5.984 -5.752 -5.787 1.00 92.88 111 CYS A N 1
ATOM 911 C CA . CYS A 1 111 ? 5.269 -4.569 -5.319 1.00 92.88 111 CYS A CA 1
ATOM 912 C C . CYS A 1 111 ? 6.123 -3.305 -5.441 1.00 92.88 111 CYS A C 1
ATOM 914 O O . CYS A 1 111 ? 7.338 -3.358 -5.634 1.00 92.88 111 CYS A O 1
ATOM 916 N N . PHE A 1 112 ? 5.486 -2.149 -5.266 1.00 92.62 112 PHE A N 1
ATOM 917 C CA . PHE A 1 112 ? 6.159 -0.852 -5.359 1.00 92.62 112 PHE A CA 1
ATOM 918 C C . PHE A 1 112 ? 7.263 -0.642 -4.305 1.00 92.62 112 PHE A C 1
ATOM 920 O O . PHE A 1 112 ? 8.127 0.194 -4.520 1.00 92.62 112 PHE A O 1
ATOM 927 N N . HIS A 1 113 ? 7.272 -1.378 -3.186 1.00 93.12 113 HIS A N 1
ATOM 928 C CA . HIS A 1 113 ? 8.342 -1.260 -2.183 1.00 93.12 113 HIS A CA 1
ATOM 929 C C . HIS A 1 113 ? 9.691 -1.791 -2.678 1.00 93.12 113 HIS A C 1
ATOM 931 O O . HIS A 1 113 ? 10.729 -1.441 -2.128 1.00 93.12 113 HIS A O 1
ATOM 937 N N . GLU A 1 114 ? 9.685 -2.669 -3.678 1.00 93.56 114 GLU A N 1
ATOM 938 C CA . GLU A 1 114 ? 10.906 -3.297 -4.177 1.00 93.56 114 GLU A CA 1
ATOM 939 C C . GLU A 1 114 ? 11.639 -2.426 -5.195 1.00 93.56 114 GLU A C 1
ATOM 941 O O . GLU A 1 114 ? 12.828 -2.644 -5.426 1.00 93.56 114 GLU A O 1
ATOM 946 N N . TYR A 1 115 ? 10.962 -1.433 -5.779 1.00 94.62 115 TYR A N 1
ATOM 947 C CA . TYR A 1 115 ? 11.462 -0.671 -6.918 1.00 94.62 115 TYR A CA 1
ATOM 948 C C . TYR A 1 115 ? 11.213 0.828 -6.770 1.00 94.62 115 TYR A C 1
ATOM 950 O O . TYR A 1 115 ? 10.149 1.260 -6.340 1.00 94.62 115 TYR A O 1
ATOM 958 N N . ILE A 1 116 ? 12.167 1.626 -7.238 1.00 95.31 116 ILE A N 1
ATOM 959 C CA . ILE A 1 116 ? 12.002 3.062 -7.462 1.00 95.31 116 ILE A CA 1
ATOM 960 C C . ILE A 1 116 ? 12.104 3.313 -8.959 1.00 95.31 116 ILE A C 1
ATOM 962 O O . ILE A 1 116 ? 13.020 2.816 -9.607 1.00 95.31 116 ILE A O 1
ATOM 966 N N . CYS A 1 117 ? 11.183 4.101 -9.507 1.00 95.88 117 CYS A N 1
ATOM 967 C CA . CYS A 1 117 ? 11.263 4.582 -10.879 1.00 95.88 117 CYS A CA 1
ATOM 968 C C . CYS A 1 117 ? 11.245 6.111 -10.920 1.00 95.88 117 CYS A C 1
ATOM 970 O O . CYS A 1 117 ? 10.474 6.742 -10.196 1.00 95.88 117 CYS A O 1
ATOM 972 N N . THR A 1 118 ? 12.038 6.704 -11.815 1.00 95.81 118 THR A N 1
ATOM 973 C CA . THR A 1 118 ? 12.127 8.166 -12.001 1.00 95.81 118 THR A CA 1
ATOM 974 C C . THR A 1 118 ? 10.850 8.809 -12.553 1.00 95.81 118 THR A C 1
ATOM 976 O O . THR A 1 118 ? 10.721 10.029 -12.544 1.00 95.81 118 THR A O 1
ATOM 979 N N . CYS A 1 119 ? 9.876 8.024 -13.023 1.00 93.56 119 CYS A N 1
ATOM 980 C CA . CYS A 1 119 ? 8.597 8.568 -13.481 1.00 93.56 119 CYS A CA 1
ATOM 981 C C . CYS A 1 119 ? 7.738 9.105 -12.321 1.00 93.56 119 CYS A C 1
ATOM 983 O O . CYS A 1 119 ? 7.783 8.596 -11.197 1.00 93.56 119 CYS A 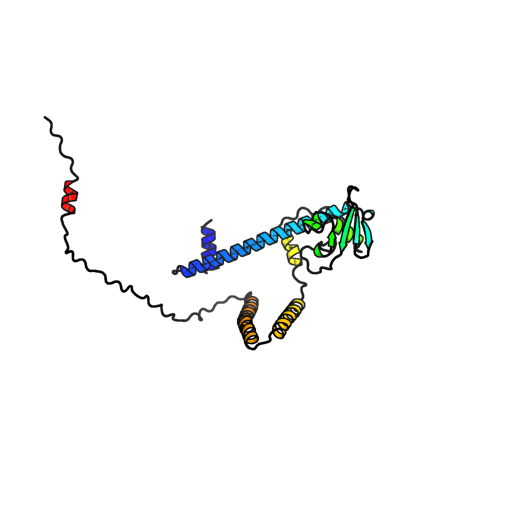O 1
ATOM 985 N N . LEU A 1 120 ? 6.851 10.057 -12.627 1.00 92.69 120 LEU A N 1
ATOM 986 C CA . LEU A 1 120 ? 5.952 10.691 -11.651 1.00 92.69 120 LEU A CA 1
ATOM 987 C C . LEU A 1 120 ? 5.061 9.693 -10.891 1.00 92.69 120 LEU A C 1
ATOM 989 O O . LEU A 1 120 ? 4.740 9.901 -9.720 1.00 92.69 120 LEU A O 1
ATOM 993 N N . ASP A 1 121 ? 4.650 8.603 -11.540 1.00 92.69 121 ASP A N 1
ATOM 994 C CA . ASP A 1 121 ? 3.739 7.624 -10.937 1.00 92.69 121 ASP A CA 1
ATOM 995 C C . ASP A 1 121 ? 4.404 6.822 -9.805 1.00 92.69 121 ASP A C 1
ATOM 997 O O . ASP A 1 121 ? 3.768 6.499 -8.804 1.00 92.69 121 ASP A O 1
ATOM 1001 N N . SER A 1 122 ? 5.708 6.568 -9.913 1.00 94.06 122 SER A N 1
ATOM 1002 C CA . SER A 1 122 ? 6.479 5.950 -8.834 1.00 94.06 122 SER A CA 1
ATOM 1003 C C . SER A 1 122 ? 7.016 7.009 -7.873 1.00 94.06 122 SER A C 1
ATOM 1005 O O . SER A 1 122 ? 6.695 6.953 -6.690 1.00 94.06 122 SER A O 1
ATOM 1007 N N . SER A 1 123 ? 7.728 8.019 -8.385 1.00 91.50 123 SER A N 1
ATOM 1008 C CA . SER A 1 123 ? 8.448 9.014 -7.576 1.00 91.50 123 SER A CA 1
ATOM 1009 C C . SER A 1 123 ? 7.547 9.915 -6.725 1.00 91.50 123 SER A C 1
ATOM 1011 O O . SER A 1 123 ? 7.957 10.337 -5.650 1.00 91.50 123 SER A O 1
ATOM 1013 N N . ILE A 1 124 ? 6.323 10.219 -7.179 1.00 90.50 124 ILE A N 1
ATOM 1014 C CA . ILE A 1 124 ? 5.399 11.110 -6.453 1.00 90.50 124 ILE A CA 1
ATOM 1015 C C . ILE A 1 124 ? 4.208 10.338 -5.883 1.00 90.50 124 ILE A C 1
ATOM 1017 O O . ILE A 1 124 ? 3.808 10.550 -4.739 1.00 90.50 124 ILE A O 1
ATOM 1021 N N . LYS A 1 125 ? 3.607 9.438 -6.672 1.00 88.44 125 LYS A N 1
ATOM 1022 C CA . LYS A 1 125 ? 2.366 8.748 -6.273 1.00 88.44 125 LYS A CA 1
ATOM 1023 C C . LYS A 1 125 ? 2.603 7.445 -5.503 1.00 88.44 125 LYS A C 1
ATOM 1025 O O . LYS A 1 125 ? 1.632 6.884 -4.974 1.00 88.44 125 LYS A O 1
ATOM 1030 N N . ASN A 1 126 ? 3.852 6.972 -5.413 1.00 90.19 126 ASN A N 1
ATOM 1031 C CA . ASN A 1 126 ? 4.219 5.683 -4.816 1.00 90.19 126 ASN A CA 1
ATOM 1032 C C . ASN A 1 126 ? 3.338 4.545 -5.355 1.00 90.19 126 ASN A C 1
ATOM 1034 O O . ASN A 1 126 ? 2.705 3.801 -4.598 1.00 90.19 126 ASN A O 1
ATOM 1038 N N . ASN A 1 127 ? 3.199 4.486 -6.679 1.00 92.56 127 ASN A N 1
ATOM 1039 C CA . ASN A 1 127 ? 2.559 3.382 -7.379 1.00 92.56 127 ASN A CA 1
ATOM 1040 C C . ASN A 1 127 ? 3.623 2.507 -8.041 1.00 92.56 127 ASN A C 1
ATOM 1042 O O . ASN A 1 127 ? 4.678 2.986 -8.462 1.00 92.56 127 ASN A O 1
ATOM 1046 N N . MET A 1 128 ? 3.307 1.223 -8.193 1.00 94.44 128 MET A N 1
ATOM 1047 C CA . MET A 1 128 ? 4.029 0.367 -9.124 1.00 94.44 128 MET A CA 1
ATOM 1048 C C . MET A 1 128 ? 3.623 0.806 -10.533 1.00 94.44 128 MET A C 1
ATOM 1050 O O . MET A 1 128 ? 2.504 0.568 -10.980 1.00 94.44 128 MET A O 1
ATOM 1054 N N . CYS A 1 129 ? 4.487 1.585 -11.175 1.00 95.44 129 CYS A N 1
ATOM 1055 C CA . CYS A 1 129 ? 4.188 2.198 -12.460 1.00 95.44 129 CYS A CA 1
ATOM 1056 C C . CYS A 1 129 ? 4.337 1.189 -13.608 1.00 95.44 129 CYS A C 1
ATOM 1058 O O . CYS A 1 129 ? 4.922 0.116 -13.443 1.00 95.44 129 CYS A O 1
ATOM 1060 N N . LYS A 1 130 ? 3.881 1.575 -14.807 1.00 94.44 130 LYS A N 1
ATOM 1061 C CA . LYS A 1 130 ? 4.036 0.760 -16.022 1.00 94.44 130 LYS A CA 1
ATOM 1062 C C . LYS A 1 130 ? 5.494 0.350 -16.283 1.00 94.44 130 LYS A C 1
ATOM 1064 O O . LYS A 1 130 ? 5.729 -0.795 -16.631 1.00 94.44 130 LYS A O 1
ATOM 1069 N N . HIS A 1 131 ? 6.471 1.224 -16.010 1.00 94.88 131 HIS A N 1
ATOM 1070 C CA . HIS A 1 131 ? 7.898 0.925 -16.210 1.00 94.88 131 HIS A CA 1
ATOM 1071 C C . HIS A 1 131 ? 8.416 -0.153 -15.249 1.00 94.88 131 HIS A C 1
ATOM 1073 O O . HIS A 1 131 ? 9.160 -1.038 -15.659 1.00 94.88 131 HIS A O 1
ATOM 1079 N N . ILE A 1 132 ? 7.997 -0.112 -13.977 1.00 95.25 132 ILE A N 1
ATOM 1080 C CA . ILE A 1 132 ? 8.346 -1.150 -12.996 1.00 95.25 132 ILE A CA 1
ATOM 1081 C C . ILE A 1 132 ? 7.726 -2.487 -13.415 1.00 95.25 132 ILE A C 1
ATOM 1083 O O . ILE A 1 132 ? 8.395 -3.514 -13.350 1.00 95.25 132 ILE A O 1
ATOM 1087 N N . HIS A 1 133 ? 6.475 -2.479 -13.885 1.00 94.81 133 HIS A N 1
ATOM 1088 C CA . HIS A 1 133 ? 5.835 -3.682 -14.415 1.00 94.81 133 HIS A CA 1
ATOM 1089 C C . HIS A 1 133 ? 6.555 -4.240 -15.647 1.00 94.81 133 HIS A C 1
ATOM 1091 O O . HIS A 1 133 ? 6.768 -5.447 -15.698 1.00 94.81 133 HIS A O 1
ATOM 1097 N N . SER A 1 134 ? 6.980 -3.401 -16.596 1.00 93.69 134 SER A N 1
ATOM 1098 C CA . SER A 1 134 ? 7.746 -3.846 -17.768 1.00 93.69 134 SER A CA 1
ATOM 1099 C C . SER A 1 134 ? 9.062 -4.512 -17.363 1.00 93.69 134 SER A C 1
ATOM 1101 O O . SER A 1 134 ? 9.363 -5.601 -17.836 1.00 93.69 134 SER A O 1
ATOM 1103 N N . VAL A 1 135 ? 9.798 -3.929 -16.410 1.00 93.75 135 VAL A N 1
ATOM 1104 C CA . VAL A 1 135 ? 11.024 -4.539 -15.864 1.00 93.75 135 VAL A CA 1
ATOM 1105 C C . VAL A 1 135 ? 10.737 -5.867 -15.166 1.00 93.75 135 VAL A C 1
ATOM 1107 O O . VAL A 1 135 ? 11.468 -6.837 -15.356 1.00 93.75 135 VAL A O 1
ATOM 1110 N N . ALA A 1 136 ? 9.676 -5.930 -14.359 1.00 92.12 136 ALA A N 1
ATOM 1111 C CA . ALA A 1 136 ? 9.304 -7.154 -13.660 1.00 92.12 136 ALA A CA 1
ATOM 1112 C C . ALA A 1 136 ? 8.923 -8.277 -14.638 1.00 92.12 136 ALA A C 1
ATOM 1114 O O . ALA A 1 136 ? 9.350 -9.408 -14.435 1.00 92.12 136 ALA A O 1
ATOM 1115 N N . ARG A 1 137 ? 8.194 -7.950 -15.716 1.00 90.31 137 ARG A N 1
ATOM 1116 C CA . ARG A 1 137 ? 7.841 -8.878 -16.804 1.00 90.31 137 ARG A CA 1
ATOM 1117 C C . ARG A 1 137 ? 9.075 -9.395 -17.544 1.00 90.31 137 ARG A C 1
ATOM 1119 O O . ARG A 1 137 ? 9.174 -10.592 -17.772 1.00 90.31 137 ARG A O 1
ATOM 1126 N N . SER A 1 138 ? 10.028 -8.523 -17.880 1.00 87.75 138 SER A N 1
ATOM 1127 C CA . SER A 1 138 ? 11.254 -8.927 -18.587 1.00 87.75 138 SER A CA 1
ATOM 1128 C C . SER A 1 138 ? 12.187 -9.802 -17.740 1.00 87.75 138 SER A C 1
ATOM 1130 O O . SER A 1 138 ? 13.000 -10.537 -18.289 1.00 87.75 138 SER A O 1
ATOM 1132 N N . ASN A 1 139 ? 12.086 -9.731 -16.409 1.00 82.50 139 ASN A N 1
ATOM 1133 C CA . ASN A 1 139 ? 12.926 -10.501 -15.489 1.00 82.50 139 ASN A CA 1
ATOM 1134 C C . ASN A 1 139 ? 12.246 -11.764 -14.931 1.00 82.50 139 ASN A C 1
ATOM 1136 O O . ASN A 1 139 ? 12.916 -12.562 -14.271 1.00 82.50 139 ASN A O 1
ATOM 1140 N N . SER A 1 140 ? 10.933 -11.936 -15.106 1.00 72.88 140 SER A N 1
ATOM 1141 C CA . SER A 1 140 ? 10.223 -13.108 -14.592 1.00 72.88 140 SER A CA 1
ATOM 1142 C C . SER A 1 140 ? 10.361 -14.294 -15.554 1.00 72.88 140 SER A C 1
ATOM 1144 O O . SER A 1 140 ? 10.052 -14.136 -16.731 1.00 72.88 140 SER A O 1
ATOM 1146 N N . PRO A 1 141 ? 10.742 -15.495 -15.076 1.00 55.06 141 PRO A N 1
ATOM 1147 C CA . PRO A 1 141 ? 10.757 -16.710 -15.899 1.00 55.06 141 PRO A CA 1
ATOM 1148 C C . PRO A 1 141 ? 9.345 -17.205 -16.256 1.00 55.06 141 PRO A C 1
ATOM 1150 O O . PRO A 1 141 ? 9.190 -18.062 -17.119 1.00 55.06 141 PRO A O 1
ATOM 1153 N N . THR A 1 142 ? 8.317 -16.683 -15.584 1.00 54.69 142 THR A N 1
ATOM 1154 C CA . THR A 1 142 ? 6.911 -16.957 -15.874 1.00 54.69 142 THR A CA 1
ATOM 1155 C C . THR A 1 142 ? 6.425 -15.988 -16.948 1.00 54.69 142 THR A C 1
ATOM 1157 O O . THR A 1 142 ? 6.449 -14.774 -16.733 1.00 54.69 142 THR A O 1
ATOM 1160 N N . GLU A 1 143 ? 5.965 -16.504 -18.087 1.00 55.50 143 GLU A N 1
ATOM 1161 C CA . GLU A 1 143 ? 5.334 -15.690 -19.129 1.00 55.50 143 GLU A CA 1
ATOM 1162 C C . GLU A 1 143 ? 4.120 -14.950 -18.545 1.00 55.50 143 GLU A C 1
ATOM 1164 O O . GLU A 1 143 ? 3.101 -15.544 -18.191 1.00 55.50 143 GLU A O 1
ATOM 1169 N N . CYS A 1 144 ? 4.239 -13.632 -18.391 1.00 57.47 144 CYS A N 1
ATOM 11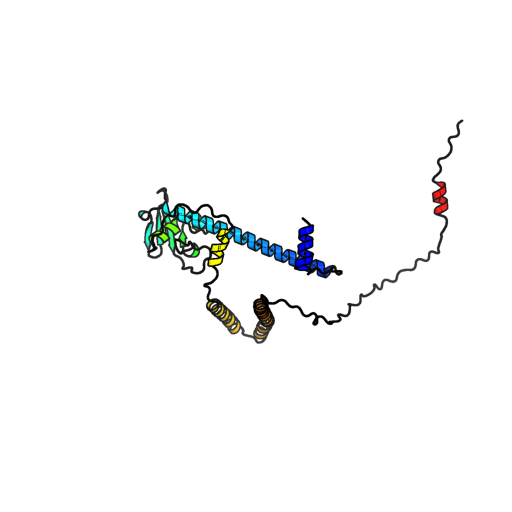70 C CA . CYS A 1 144 ? 3.119 -12.789 -17.993 1.00 57.47 144 CYS A CA 1
ATOM 1171 C C . CYS A 1 144 ? 2.202 -12.613 -19.209 1.00 57.47 144 CYS A C 1
ATOM 1173 O O . CYS A 1 144 ? 2.541 -11.854 -20.118 1.00 57.47 144 CYS A O 1
ATOM 1175 N N . THR A 1 145 ? 1.058 -13.296 -19.239 1.00 54.59 145 THR A N 1
ATOM 1176 C CA . THR A 1 145 ? 0.086 -13.168 -20.332 1.00 54.59 145 THR A CA 1
ATOM 1177 C C . THR A 1 145 ? -0.674 -11.844 -20.247 1.00 54.59 145 THR A C 1
ATOM 1179 O O . THR A 1 145 ? -1.060 -11.387 -19.168 1.00 54.59 145 THR A O 1
ATOM 1182 N N . ALA A 1 146 ? -0.896 -11.211 -21.400 1.00 53.34 146 ALA A N 1
ATOM 1183 C CA . ALA A 1 146 ? -1.874 -10.140 -21.515 1.00 53.34 146 ALA A CA 1
ATOM 1184 C C . ALA A 1 146 ? -3.264 -10.778 -21.404 1.00 53.34 146 ALA A C 1
ATOM 1186 O O . ALA A 1 146 ? -3.663 -11.546 -22.275 1.00 53.34 146 ALA A O 1
ATOM 1187 N N . VAL A 1 147 ? -3.974 -10.521 -20.307 1.00 48.62 147 VAL A N 1
ATOM 1188 C CA . VAL A 1 147 ? -5.370 -10.947 -20.170 1.00 48.62 147 VAL A CA 1
ATOM 1189 C C . VAL A 1 147 ? -6.288 -9.841 -20.682 1.00 48.62 147 VAL A C 1
ATOM 1191 O O . VAL A 1 147 ? -6.474 -8.813 -20.020 1.00 48.62 147 VAL A O 1
ATOM 1194 N N . ASP A 1 148 ? -6.848 -10.070 -21.869 1.00 41.06 148 ASP A N 1
ATOM 1195 C CA . ASP A 1 148 ? -8.101 -9.448 -22.279 1.00 41.06 148 ASP A CA 1
ATOM 1196 C C . ASP A 1 148 ? -9.244 -10.036 -21.439 1.00 41.06 148 ASP A C 1
ATOM 1198 O O . ASP A 1 148 ? -9.316 -11.236 -21.192 1.00 41.06 148 ASP A O 1
ATOM 1202 N N . ASP A 1 149 ? -10.110 -9.136 -20.987 1.00 42.91 149 ASP A N 1
ATOM 1203 C CA . ASP A 1 149 ? -11.388 -9.382 -20.321 1.00 42.91 149 ASP A CA 1
ATOM 1204 C C . ASP A 1 149 ? -11.371 -10.100 -18.951 1.00 42.91 149 ASP A C 1
ATOM 1206 O O . ASP A 1 149 ? -11.592 -11.298 -18.795 1.00 42.91 149 ASP A O 1
ATOM 1210 N N . VAL A 1 150 ? -11.237 -9.291 -17.898 1.00 38.09 150 VAL A N 1
ATOM 1211 C CA . VAL A 1 150 ? -12.030 -9.511 -16.684 1.00 38.09 150 VAL A CA 1
ATOM 1212 C C . VAL A 1 150 ? -12.940 -8.296 -16.600 1.00 38.09 150 VAL A C 1
ATOM 1214 O O . VAL A 1 150 ? -12.451 -7.192 -16.327 1.00 38.09 150 VAL A O 1
ATOM 1217 N N . GLN A 1 151 ? -14.228 -8.506 -16.900 1.00 39.53 151 GLN A N 1
ATOM 1218 C CA . GLN A 1 151 ? -15.325 -7.567 -16.654 1.00 39.53 151 GLN A CA 1
ATOM 1219 C C . GLN A 1 151 ? -15.079 -6.810 -15.350 1.00 39.53 151 GLN A C 1
ATOM 1221 O O . GLN A 1 151 ? -14.590 -7.401 -14.387 1.00 39.53 151 GLN A O 1
ATOM 1226 N N . GLU A 1 152 ? -15.412 -5.517 -15.309 1.00 43.38 152 GLU A N 1
ATOM 1227 C CA . GLU A 1 152 ? -15.390 -4.732 -14.074 1.00 43.38 152 GLU A CA 1
ATOM 1228 C C . GLU A 1 152 ? -16.084 -5.514 -12.952 1.00 43.38 152 GLU A C 1
ATOM 1230 O O . GLU A 1 152 ? -17.311 -5.570 -12.872 1.00 43.38 152 GLU A O 1
ATOM 1235 N N . MET A 1 153 ? -15.292 -6.178 -12.107 1.00 41.59 153 MET A N 1
ATOM 1236 C CA . MET A 1 153 ? -15.854 -7.003 -11.053 1.00 41.59 153 MET A CA 1
ATOM 1237 C C . MET A 1 153 ? -16.549 -6.064 -10.071 1.00 41.59 153 MET A C 1
ATOM 1239 O O . MET A 1 153 ? -15.912 -5.119 -9.578 1.00 41.59 153 MET A O 1
ATOM 1243 N N . PRO A 1 154 ? -17.835 -6.294 -9.757 1.00 41.25 154 PRO A N 1
ATOM 1244 C CA . PRO A 1 154 ? -18.507 -5.519 -8.737 1.00 41.25 154 PRO A CA 1
ATOM 1245 C C . PRO A 1 154 ? -17.714 -5.628 -7.431 1.00 41.25 154 PRO A C 1
ATOM 1247 O O . PRO A 1 154 ? -17.189 -6.681 -7.076 1.00 41.25 154 PRO A O 1
ATOM 1250 N N . ILE A 1 155 ? -17.649 -4.514 -6.697 1.00 50.91 155 ILE A N 1
ATOM 1251 C CA . ILE A 1 155 ? -16.867 -4.290 -5.460 1.00 50.91 155 ILE A CA 1
ATOM 1252 C C . ILE A 1 155 ? -17.044 -5.409 -4.399 1.00 50.91 155 ILE A C 1
ATOM 1254 O O . ILE A 1 155 ? -16.215 -5.544 -3.499 1.00 50.91 155 ILE A O 1
ATOM 1258 N N . SER A 1 156 ? -18.095 -6.225 -4.528 1.00 45.38 156 SER A N 1
ATOM 1259 C CA . SER A 1 156 ? -18.347 -7.473 -3.798 1.00 45.38 156 SER A CA 1
ATOM 1260 C C . SER A 1 156 ? -17.198 -8.488 -3.883 1.00 45.38 156 SER A C 1
ATOM 1262 O O . SER A 1 156 ? -16.769 -8.994 -2.849 1.00 45.38 156 SER A O 1
ATOM 1264 N N . ASP A 1 157 ? -16.639 -8.755 -5.065 1.00 42.12 157 ASP A N 1
ATOM 1265 C CA . ASP A 1 157 ? -15.744 -9.912 -5.248 1.00 42.12 157 ASP A CA 1
ATOM 1266 C C . ASP A 1 157 ? -14.277 -9.632 -4.901 1.00 42.12 157 ASP A C 1
ATOM 1268 O O . ASP A 1 157 ? -13.504 -10.550 -4.625 1.00 42.12 157 ASP A O 1
ATOM 1272 N N . VAL A 1 158 ? -13.903 -8.358 -4.741 1.00 47.16 158 VAL A N 1
ATOM 1273 C CA . VAL A 1 158 ? -12.618 -7.978 -4.124 1.00 47.16 158 VAL A CA 1
ATOM 1274 C C . VAL A 1 158 ? -12.559 -8.436 -2.652 1.00 47.16 158 VAL A C 1
ATOM 1276 O O . VAL A 1 158 ? -11.474 -8.589 -2.088 1.00 47.16 158 VAL A O 1
ATOM 1279 N N . MET A 1 159 ? -13.707 -8.714 -2.009 1.00 48.28 159 MET A N 1
ATOM 1280 C CA . MET A 1 159 ? -13.740 -9.316 -0.668 1.00 48.28 159 MET A CA 1
ATOM 1281 C C . MET A 1 159 ? -13.318 -10.792 -0.657 1.00 48.28 159 MET A C 1
ATOM 1283 O O . MET A 1 159 ? -12.830 -11.235 0.382 1.00 48.28 159 MET A O 1
ATOM 1287 N N . ALA A 1 160 ? -13.440 -11.534 -1.764 1.00 43.41 160 ALA A N 1
ATOM 1288 C CA . ALA A 1 160 ? -13.042 -12.942 -1.826 1.00 43.41 160 ALA A CA 1
ATOM 1289 C C . ALA A 1 160 ? -11.515 -13.098 -1.970 1.00 43.41 160 ALA A C 1
ATOM 1291 O O . ALA A 1 160 ? -10.901 -13.859 -1.223 1.00 43.41 160 ALA A O 1
ATOM 1292 N N . GLU A 1 161 ? -10.863 -12.289 -2.811 1.00 39.72 161 GLU A N 1
ATOM 1293 C CA . GLU A 1 161 ? -9.397 -12.338 -2.968 1.00 39.72 161 GLU A CA 1
ATOM 1294 C C . GLU A 1 161 ? -8.635 -11.724 -1.778 1.00 39.72 161 GLU A C 1
ATOM 1296 O O . GLU A 1 161 ? -7.563 -12.199 -1.400 1.00 39.72 161 GLU A O 1
ATOM 1301 N N . ILE A 1 162 ? -9.210 -10.727 -1.092 1.00 45.84 162 ILE A N 1
ATOM 1302 C CA . ILE A 1 162 ? -8.648 -10.219 0.176 1.00 45.84 162 ILE A CA 1
ATOM 1303 C C . ILE A 1 162 ? -8.919 -11.196 1.338 1.00 45.84 162 ILE A C 1
ATOM 1305 O O . ILE A 1 162 ? -8.199 -11.188 2.339 1.00 45.84 162 ILE A O 1
ATOM 1309 N N . SER A 1 163 ? -9.909 -12.088 1.211 1.00 38.41 163 SER A N 1
ATOM 1310 C CA . SER A 1 163 ? -10.086 -13.195 2.158 1.00 38.41 163 SER A CA 1
ATOM 1311 C C . SER A 1 163 ? -9.014 -14.279 1.981 1.00 38.41 163 SER A C 1
ATOM 1313 O O . SER A 1 163 ? -8.617 -14.887 2.973 1.00 38.41 163 SER A O 1
ATOM 1315 N N . CYS A 1 164 ? -8.476 -14.459 0.770 1.00 37.22 164 CYS A N 1
ATOM 1316 C CA . CYS A 1 164 ? -7.399 -15.417 0.481 1.00 37.22 164 CYS A CA 1
ATOM 1317 C C . CYS A 1 164 ? -5.969 -14.885 0.691 1.00 37.22 164 CYS A C 1
ATOM 1319 O O . CYS A 1 164 ? -5.026 -15.666 0.636 1.00 37.22 164 CYS A O 1
ATOM 1321 N N . THR A 1 165 ? -5.778 -13.601 1.014 1.00 33.00 165 THR A N 1
ATOM 1322 C CA . THR A 1 165 ? -4.473 -13.063 1.468 1.00 33.00 165 THR A CA 1
ATOM 1323 C C . THR A 1 165 ? -4.372 -12.923 2.987 1.00 33.00 165 THR A C 1
ATOM 1325 O O . THR A 1 165 ? -3.438 -12.310 3.511 1.00 33.00 165 THR A O 1
ATOM 1328 N N . LYS A 1 166 ? -5.298 -13.534 3.737 1.00 43.81 166 LYS A N 1
ATOM 1329 C CA . LYS A 1 166 ? -5.066 -13.804 5.155 1.00 43.81 166 LYS A CA 1
ATOM 1330 C C . LYS A 1 166 ? -4.305 -15.120 5.317 1.00 43.81 166 LYS A C 1
ATOM 1332 O O . LYS A 1 166 ? -4.834 -16.187 5.041 1.00 43.81 166 LYS A O 1
ATOM 1337 N N . ASN A 1 167 ? -3.116 -14.975 5.898 1.00 43.94 167 ASN A N 1
ATOM 1338 C CA . ASN A 1 167 ? -2.318 -15.980 6.603 1.00 43.94 167 ASN A CA 1
ATOM 1339 C C . ASN A 1 167 ? -1.395 -16.882 5.778 1.00 43.94 167 ASN A C 1
ATOM 1341 O O . ASN A 1 167 ? -1.602 -18.083 5.666 1.00 43.94 167 ASN A O 1
ATOM 1345 N N . LEU A 1 168 ? -0.231 -16.325 5.448 1.00 41.91 168 LEU A N 1
ATOM 1346 C CA . LEU A 1 168 ? 1.013 -16.979 5.857 1.00 41.91 168 LEU A CA 1
ATOM 1347 C C . LEU A 1 168 ? 1.961 -15.968 6.522 1.00 41.91 168 LEU A C 1
ATOM 1349 O O . LEU A 1 168 ? 3.105 -15.798 6.127 1.00 41.91 168 LEU A O 1
ATOM 1353 N N . ARG A 1 169 ? 1.468 -15.248 7.537 1.00 50.09 169 ARG A N 1
ATOM 1354 C CA . ARG A 1 169 ? 2.360 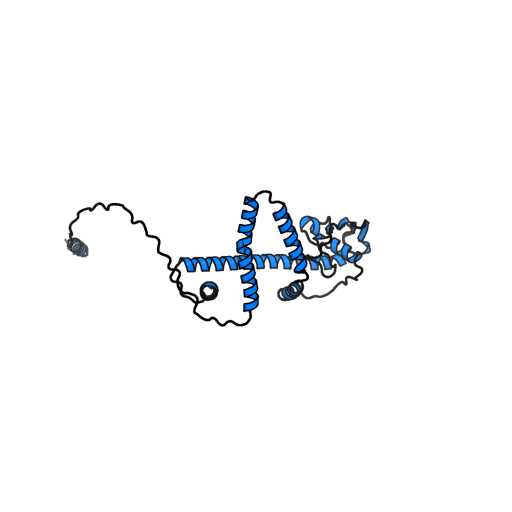-14.871 8.637 1.00 50.09 169 ARG A CA 1
ATOM 1355 C C . ARG A 1 169 ? 2.340 -16.062 9.565 1.00 50.09 169 ARG A C 1
ATOM 1357 O O . ARG A 1 169 ? 1.271 -16.399 10.079 1.00 50.09 169 ARG A O 1
ATOM 1364 N N . SER A 1 170 ? 3.472 -16.732 9.732 1.00 60.84 170 SER A N 1
ATOM 1365 C CA . SER A 1 170 ? 3.543 -17.739 10.776 1.00 60.84 170 SER A CA 1
ATOM 1366 C C . SER A 1 170 ? 3.324 -17.009 12.097 1.00 60.84 170 SER A C 1
ATOM 1368 O O . SER A 1 170 ? 4.036 -16.056 12.408 1.00 60.84 170 SER A O 1
ATOM 1370 N N . LEU A 1 171 ? 2.327 -17.428 12.877 1.00 68.31 171 LEU A N 1
ATOM 1371 C CA . LEU A 1 171 ? 2.136 -16.949 14.248 1.00 68.31 171 LEU A CA 1
ATOM 1372 C C . LEU A 1 171 ? 3.455 -17.038 15.042 1.00 68.31 171 LEU A C 1
ATOM 1374 O O . LEU A 1 171 ? 3.703 -16.233 15.935 1.00 68.31 171 LEU A O 1
ATOM 1378 N N . GLU A 1 172 ? 4.312 -17.986 14.671 1.00 75.75 172 GLU A N 1
ATOM 1379 C CA . GLU A 1 172 ? 5.639 -18.178 15.236 1.00 75.75 172 GLU A CA 1
ATOM 1380 C C . GLU A 1 172 ? 6.634 -17.068 14.868 1.00 75.75 172 GLU A C 1
ATOM 1382 O O . GLU A 1 172 ? 7.411 -16.671 15.726 1.00 75.75 172 GLU A O 1
ATOM 1387 N N . GLU A 1 173 ? 6.574 -16.493 13.662 1.00 78.69 173 GLU A N 1
ATOM 1388 C CA . GLU A 1 173 ? 7.442 -15.372 13.251 1.00 78.69 173 GLU A CA 1
ATOM 1389 C C . GLU A 1 173 ? 7.102 -14.072 13.992 1.00 78.69 173 GLU A C 1
ATOM 1391 O O . GLU A 1 173 ? 7.986 -13.306 14.371 1.00 78.69 173 GLU A O 1
ATOM 1396 N N . GLU A 1 174 ? 5.817 -13.812 14.237 1.00 81.62 174 GLU A N 1
ATOM 1397 C CA . GLU A 1 174 ? 5.414 -12.624 14.998 1.00 81.62 174 GLU A CA 1
ATOM 1398 C C . GLU A 1 174 ? 5.728 -12.799 16.494 1.00 81.62 174 GLU A C 1
ATOM 1400 O O . GLU A 1 174 ? 6.153 -11.852 17.155 1.00 81.62 174 GLU A O 1
ATOM 1405 N N . LYS A 1 175 ? 5.597 -14.022 17.034 1.00 82.06 175 LYS A N 1
ATOM 1406 C CA . LYS A 1 175 ? 6.031 -14.334 18.405 1.00 82.06 175 LYS A CA 1
ATOM 1407 C C . LYS A 1 175 ? 7.531 -14.123 18.586 1.00 82.06 175 LYS A C 1
ATOM 1409 O O . LYS A 1 175 ? 7.921 -13.524 19.584 1.00 82.06 175 LYS A O 1
ATOM 1414 N N . THR A 1 176 ? 8.366 -14.609 17.664 1.00 81.12 176 THR A N 1
ATOM 1415 C CA . THR A 1 176 ? 9.828 -14.477 17.781 1.00 81.12 176 THR A CA 1
ATOM 1416 C C . THR A 1 176 ? 10.264 -13.019 17.717 1.00 81.12 176 THR A C 1
ATOM 1418 O O . THR A 1 176 ? 11.090 -12.604 18.526 1.00 81.12 176 THR A O 1
ATOM 1421 N N . LYS A 1 177 ? 9.646 -12.216 16.845 1.00 87.94 177 LYS A N 1
ATOM 1422 C CA . LYS A 1 177 ? 9.899 -10.773 16.771 1.00 87.94 177 LYS A CA 1
ATOM 1423 C C . LYS A 1 177 ? 9.464 -10.024 18.039 1.00 87.94 177 LYS A C 1
ATOM 1425 O O . LYS A 1 177 ? 10.213 -9.212 18.574 1.00 87.94 177 LYS A O 1
ATOM 1430 N N . MET A 1 178 ? 8.275 -10.320 18.564 1.00 87.25 178 MET A N 1
ATOM 1431 C CA . MET A 1 178 ? 7.810 -9.715 19.818 1.00 87.25 178 MET A CA 1
ATOM 1432 C C . MET A 1 178 ? 8.696 -10.102 21.011 1.00 87.25 178 MET A C 1
ATOM 1434 O O . MET A 1 178 ? 8.910 -9.292 21.910 1.00 87.25 178 MET A O 1
ATOM 1438 N N . LEU A 1 179 ? 9.224 -11.332 21.028 1.00 88.12 179 LEU A N 1
ATOM 1439 C CA . LEU A 1 179 ? 10.166 -11.777 22.055 1.00 88.12 179 LEU A CA 1
ATOM 1440 C C . LEU A 1 179 ? 11.493 -11.017 21.984 1.00 88.12 179 LEU A C 1
ATOM 1442 O O . LEU A 1 179 ? 11.990 -10.627 23.037 1.00 88.12 179 LEU A O 1
ATOM 1446 N N . SER A 1 180 ? 12.039 -10.760 20.788 1.00 89.12 180 SER A N 1
ATOM 1447 C CA . SER A 1 180 ? 13.270 -9.968 20.663 1.00 89.12 180 SER A CA 1
ATOM 1448 C C . SER A 1 180 ? 13.077 -8.527 21.137 1.00 89.12 180 SER A C 1
ATOM 1450 O O . SER A 1 180 ? 13.901 -8.029 21.896 1.00 89.12 180 SER A O 1
ATOM 1452 N N . GLU A 1 181 ? 11.955 -7.889 20.786 1.00 89.25 181 GLU A N 1
ATOM 1453 C CA . GLU A 1 181 ? 11.637 -6.525 21.241 1.00 89.25 181 GLU A CA 1
ATOM 1454 C C . GLU A 1 181 ? 11.499 -6.457 22.775 1.00 89.25 181 GLU A C 1
ATOM 1456 O O . GLU A 1 181 ? 12.027 -5.552 23.422 1.00 89.25 181 GLU A O 1
ATOM 1461 N N . LEU A 1 182 ? 10.841 -7.446 23.392 1.00 89.19 182 LEU A N 1
ATOM 1462 C CA . LEU A 1 182 ? 10.747 -7.535 24.853 1.00 89.19 182 LEU A CA 1
ATOM 1463 C C . LEU A 1 182 ? 12.101 -7.798 25.518 1.00 89.19 182 LEU A C 1
ATOM 1465 O O . LEU A 1 182 ? 12.358 -7.272 26.600 1.00 89.19 182 LEU A O 1
ATOM 1469 N N . GLN A 1 183 ? 12.956 -8.610 24.900 1.00 90.69 183 GLN A N 1
ATOM 1470 C CA . GLN A 1 183 ? 14.278 -8.920 25.432 1.00 90.69 183 GLN A CA 1
ATOM 1471 C C . GLN A 1 183 ? 15.186 -7.686 25.429 1.00 90.69 183 GLN A C 1
ATOM 1473 O O . GLN A 1 183 ? 15.854 -7.432 26.429 1.00 90.69 183 GLN A O 1
ATOM 1478 N N . GLU A 1 184 ? 15.160 -6.884 24.363 1.00 90.75 184 GLU A N 1
ATOM 1479 C CA . GLU A 1 184 ? 15.872 -5.600 24.304 1.00 90.75 184 GLU A CA 1
ATOM 1480 C C . GLU A 1 184 ? 15.395 -4.634 25.394 1.00 90.75 184 GLU A C 1
ATOM 1482 O O . GLU A 1 184 ? 16.214 -4.029 26.085 1.00 90.75 184 GLU A O 1
ATOM 1487 N N . LEU A 1 185 ? 14.078 -4.543 25.613 1.00 87.62 185 LEU A N 1
ATOM 1488 C CA . LEU A 1 185 ? 13.510 -3.702 26.670 1.00 87.62 185 LEU A CA 1
ATOM 1489 C C . LEU A 1 185 ? 13.936 -4.143 28.071 1.00 87.62 185 LEU A C 1
ATOM 1491 O O . LEU A 1 185 ? 14.184 -3.292 28.915 1.00 87.62 185 LEU A O 1
ATOM 1495 N N . VAL A 1 186 ? 14.022 -5.450 28.332 1.00 90.00 186 VAL A N 1
ATOM 1496 C CA . VAL A 1 186 ? 14.468 -5.968 29.636 1.00 90.00 186 VAL A CA 1
ATOM 1497 C C . VAL A 1 186 ? 15.962 -5.722 29.848 1.00 90.00 186 VAL A C 1
ATOM 1499 O O . VAL A 1 186 ? 16.360 -5.345 30.946 1.00 90.00 186 VAL A O 1
ATOM 1502 N N . LEU A 1 187 ? 16.782 -5.909 28.810 1.00 89.31 187 LEU A N 1
ATOM 1503 C CA . LEU A 1 187 ? 18.227 -5.673 28.873 1.00 89.31 187 LEU A CA 1
ATOM 1504 C C . LEU A 1 187 ? 18.582 -4.188 29.024 1.00 89.31 187 LEU A C 1
ATOM 1506 O O . LEU A 1 187 ? 19.615 -3.871 29.605 1.00 89.31 187 LEU A O 1
ATOM 1510 N N . GLY A 1 188 ? 17.734 -3.289 28.520 1.00 88.50 188 GLY A N 1
ATOM 1511 C CA . GLY A 1 188 ? 17.903 -1.841 28.649 1.00 88.50 188 GLY A CA 1
ATOM 1512 C C . GLY A 1 188 ? 17.523 -1.261 30.016 1.00 88.50 188 GLY A C 1
ATOM 1513 O O . GLY A 1 188 ? 17.643 -0.052 30.195 1.00 88.50 188 GLY A O 1
ATOM 1514 N N . ILE A 1 189 ? 17.046 -2.074 30.966 1.00 90.75 189 ILE A N 1
ATOM 1515 C CA . ILE A 1 189 ? 16.699 -1.609 32.313 1.00 90.75 189 ILE A CA 1
ATOM 1516 C C . ILE A 1 189 ? 17.928 -1.682 33.223 1.00 90.75 189 ILE A C 1
ATOM 1518 O O . ILE A 1 189 ? 18.465 -2.756 33.483 1.00 90.75 189 ILE A O 1
ATOM 1522 N N . ASP A 1 190 ? 18.314 -0.535 33.769 1.00 90.38 190 ASP A N 1
ATOM 1523 C CA . ASP A 1 190 ? 19.457 -0.345 34.665 1.00 90.38 190 ASP A CA 1
ATOM 1524 C C . ASP A 1 190 ? 19.056 -0.085 36.132 1.00 90.38 190 ASP A C 1
ATOM 1526 O O . ASP A 1 190 ? 19.920 0.057 36.997 1.00 90.38 190 ASP A O 1
ATOM 1530 N N . SER A 1 191 ? 17.753 -0.058 36.438 1.00 90.25 191 SER A N 1
ATOM 1531 C CA . SER A 1 191 ? 17.221 0.249 37.772 1.00 90.25 191 SER A CA 1
ATOM 1532 C C . SER A 1 191 ? 16.109 -0.700 38.223 1.00 90.25 191 SER A C 1
ATOM 1534 O O . SER A 1 191 ? 15.334 -1.240 37.426 1.00 90.25 191 SER A O 1
ATOM 1536 N N . LEU A 1 192 ? 15.992 -0.878 39.542 1.00 83.56 192 LEU A N 1
ATOM 1537 C CA . LEU A 1 192 ? 14.907 -1.654 40.149 1.00 83.56 192 LEU A CA 1
ATOM 1538 C C . LEU A 1 192 ? 13.542 -0.992 39.911 1.00 83.56 192 LEU A C 1
ATOM 1540 O O . LEU A 1 192 ? 12.567 -1.702 39.654 1.00 83.56 192 LEU A O 1
ATOM 1544 N N . GLU A 1 193 ? 13.467 0.346 39.897 1.00 87.44 193 GLU A N 1
ATOM 1545 C CA . GLU A 1 193 ? 12.228 1.053 39.554 1.00 87.44 193 GLU A CA 1
ATOM 1546 C C . GLU A 1 193 ? 11.792 0.790 38.103 1.00 87.44 193 GLU A C 1
ATOM 1548 O O . GLU A 1 193 ? 10.596 0.643 37.832 1.00 87.44 193 GLU A O 1
ATOM 1553 N N . GLY A 1 194 ? 12.742 0.675 37.167 1.00 83.75 194 GLY A N 1
ATOM 1554 C CA . GLY A 1 194 ? 12.465 0.333 35.770 1.00 83.75 194 GLY A CA 1
ATOM 1555 C C . GLY A 1 194 ? 11.841 -1.058 35.614 1.00 83.75 194 GLY A C 1
ATOM 1556 O O . GLY A 1 194 ? 10.871 -1.227 34.866 1.00 83.75 194 GLY A O 1
ATOM 1557 N N . ILE A 1 195 ? 12.325 -2.040 36.384 1.00 87.56 195 ILE A N 1
ATOM 1558 C CA . ILE A 1 195 ? 11.762 -3.400 36.403 1.00 87.56 195 ILE A CA 1
ATOM 1559 C C . ILE A 1 195 ? 10.320 -3.379 36.923 1.00 87.56 195 ILE A C 1
ATOM 1561 O O . ILE A 1 195 ? 9.442 -4.028 36.344 1.00 87.56 195 ILE A O 1
ATOM 1565 N N . ASP A 1 196 ? 10.043 -2.626 37.989 1.00 87.44 196 ASP A N 1
ATOM 1566 C CA . ASP A 1 196 ? 8.693 -2.525 38.547 1.00 87.44 196 ASP A CA 1
ATOM 1567 C C . ASP A 1 196 ? 7.728 -1.766 37.625 1.00 87.44 196 ASP A C 1
ATOM 1569 O O . ASP A 1 196 ? 6.553 -2.138 37.518 1.00 87.44 196 ASP A O 1
ATOM 1573 N N . CYS A 1 197 ? 8.214 -0.765 36.888 1.00 86.62 197 CYS A N 1
ATOM 1574 C CA . CYS A 1 197 ? 7.448 -0.088 35.843 1.00 86.62 197 CYS A CA 1
ATOM 1575 C C . CYS A 1 197 ? 7.011 -1.073 34.745 1.00 86.62 197 CYS A C 1
ATOM 1577 O O . CYS A 1 197 ? 5.815 -1.191 34.452 1.00 86.62 197 CYS A O 1
ATOM 1579 N N . LEU A 1 198 ? 7.950 -1.862 34.208 1.00 88.44 198 LEU A N 1
ATOM 1580 C CA . LEU A 1 198 ? 7.658 -2.870 33.186 1.00 88.44 198 LEU A CA 1
ATOM 1581 C C . LEU A 1 198 ? 6.700 -3.952 33.712 1.00 88.44 198 LEU A C 1
ATOM 1583 O O . LEU A 1 198 ? 5.731 -4.326 33.044 1.00 88.44 198 LEU A O 1
ATOM 1587 N N . ARG A 1 199 ? 6.914 -4.418 34.947 1.00 87.06 199 ARG A N 1
ATOM 1588 C CA . ARG A 1 199 ? 6.042 -5.392 35.617 1.00 87.06 199 ARG A CA 1
ATOM 1589 C C . ARG A 1 199 ? 4.608 -4.880 35.730 1.00 87.06 199 ARG A C 1
ATOM 1591 O O . ARG A 1 199 ? 3.668 -5.620 35.431 1.00 87.06 199 ARG A O 1
ATOM 1598 N N . ASN A 1 200 ? 4.428 -3.627 36.141 1.00 86.31 200 ASN A N 1
ATOM 1599 C CA . ASN A 1 200 ? 3.110 -3.014 36.280 1.00 86.31 200 ASN A CA 1
ATOM 1600 C C . ASN A 1 200 ? 2.428 -2.783 34.923 1.00 86.31 200 ASN A C 1
ATOM 1602 O O . ASN A 1 200 ? 1.213 -2.966 34.827 1.00 86.31 200 ASN A O 1
ATOM 1606 N N . ALA A 1 201 ? 3.194 -2.478 33.872 1.00 86.31 201 ALA A N 1
ATOM 1607 C CA . ALA A 1 201 ? 2.685 -2.332 32.509 1.00 86.31 201 ALA A CA 1
ATOM 1608 C C . ALA A 1 201 ? 2.206 -3.663 31.896 1.00 86.31 201 ALA A C 1
ATOM 16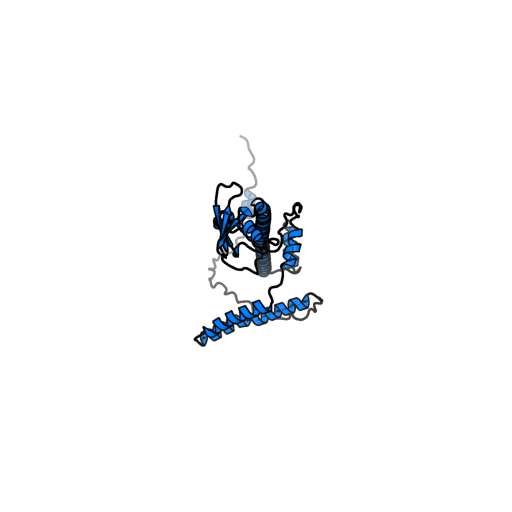10 O O . ALA A 1 201 ? 1.183 -3.695 31.210 1.00 86.31 201 ALA A O 1
ATOM 1611 N N . ILE A 1 202 ? 2.895 -4.779 32.173 1.00 89.00 202 ILE A N 1
ATOM 1612 C CA . ILE A 1 202 ? 2.544 -6.109 31.634 1.00 89.00 202 ILE A CA 1
ATOM 1613 C C . ILE A 1 202 ? 1.435 -6.795 32.451 1.00 89.00 202 ILE A C 1
ATOM 1615 O O . ILE A 1 202 ? 0.667 -7.602 31.922 1.00 89.00 202 ILE A O 1
ATOM 1619 N N . LYS A 1 203 ? 1.281 -6.456 33.736 1.00 84.88 203 LYS A N 1
ATOM 1620 C CA . LYS A 1 203 ? 0.257 -7.018 34.637 1.00 84.88 203 LYS A CA 1
ATOM 1621 C C . LYS A 1 203 ? -1.173 -7.078 34.048 1.00 84.88 203 LYS A C 1
ATOM 1623 O O . LYS A 1 203 ? -1.791 -8.140 34.167 1.00 84.88 203 LYS A O 1
ATOM 1628 N N . PRO A 1 204 ? -1.720 -6.031 33.393 1.00 87.88 204 PRO A N 1
ATOM 1629 C CA . PRO A 1 204 ? -3.053 -6.085 32.778 1.00 87.88 204 PRO A CA 1
ATOM 1630 C C . PRO A 1 204 ? -3.125 -6.905 31.476 1.00 87.88 204 PRO A C 1
ATOM 1632 O O . PRO A 1 204 ? -4.222 -7.265 31.036 1.00 87.88 204 PRO A O 1
ATOM 1635 N N . VAL A 1 205 ? -1.989 -7.241 30.857 1.00 87.62 205 VAL A N 1
ATOM 1636 C CA . VAL A 1 205 ? -1.946 -7.965 29.575 1.00 87.62 205 VAL A CA 1
ATOM 1637 C C . VAL A 1 205 ? -2.401 -9.414 29.755 1.00 87.62 205 VAL A C 1
ATOM 1639 O O . VAL A 1 205 ? -3.191 -9.915 28.957 1.00 87.62 205 VAL A O 1
ATOM 1642 N N . LYS A 1 206 ? -1.989 -10.084 30.840 1.00 81.31 206 LYS A N 1
ATOM 1643 C CA . LYS A 1 206 ? -2.334 -11.494 31.105 1.00 81.31 206 LYS A CA 1
ATOM 1644 C C . LYS A 1 206 ? -3.855 -11.740 31.209 1.00 81.31 206 LYS A C 1
ATOM 1646 O O . LYS A 1 206 ? -4.339 -12.613 30.487 1.00 81.31 206 LYS A O 1
ATOM 1651 N N . PRO A 1 207 ? -4.629 -10.987 32.018 1.00 83.75 207 PRO A N 1
ATOM 1652 C CA . PRO A 1 207 ? -6.090 -11.110 32.040 1.00 83.75 207 PRO A CA 1
ATOM 1653 C C . PRO A 1 207 ? -6.741 -10.814 30.683 1.00 83.75 207 PRO A C 1
ATOM 1655 O O . PRO A 1 207 ? -7.674 -11.505 30.285 1.00 83.75 207 PRO A O 1
ATOM 1658 N N . THR A 1 208 ? -6.222 -9.826 29.949 1.00 82.25 208 THR A N 1
ATOM 1659 C CA . THR A 1 208 ? -6.738 -9.447 28.625 1.00 82.25 208 THR A CA 1
ATOM 1660 C C . THR A 1 208 ? -6.557 -10.577 27.606 1.00 82.25 208 THR A C 1
ATOM 1662 O O . THR A 1 208 ? -7.494 -10.911 26.885 1.00 82.25 208 THR A O 1
ATOM 1665 N N . LEU A 1 209 ? -5.389 -11.230 27.585 1.00 81.81 209 LEU A N 1
ATOM 1666 C CA . LEU A 1 209 ? -5.122 -12.379 26.712 1.00 81.81 209 LEU A CA 1
ATOM 1667 C C . LEU A 1 209 ? -5.961 -13.608 27.080 1.00 81.81 209 LEU A C 1
ATOM 1669 O O . LEU A 1 209 ? -6.409 -14.332 26.192 1.00 81.81 209 LEU A O 1
ATOM 1673 N N . MET A 1 210 ? -6.193 -13.847 28.373 1.00 81.94 210 MET A N 1
ATOM 1674 C CA . MET A 1 210 ? -7.069 -14.933 28.826 1.00 81.94 210 MET A CA 1
ATOM 1675 C C . MET A 1 210 ? -8.521 -14.704 28.393 1.00 81.94 210 MET A C 1
ATOM 1677 O O . MET A 1 210 ? -9.129 -15.613 27.835 1.00 81.94 210 MET A O 1
ATOM 1681 N N . ALA A 1 211 ? -9.037 -13.479 28.528 1.00 77.81 211 ALA A N 1
ATOM 1682 C CA . ALA A 1 211 ? -10.383 -13.129 28.077 1.00 77.81 211 ALA A CA 1
ATOM 1683 C C . ALA A 1 211 ? -10.568 -13.285 26.554 1.00 77.81 211 ALA A C 1
ATOM 1685 O O . ALA A 1 211 ? -11.649 -13.651 26.095 1.00 77.81 211 ALA A O 1
ATOM 1686 N N . LEU A 1 212 ? -9.521 -13.032 25.759 1.00 77.19 212 LEU A N 1
ATOM 1687 C CA . LEU A 1 212 ? -9.544 -13.259 24.310 1.00 77.19 212 LEU A CA 1
ATOM 1688 C C . LEU A 1 212 ? -9.589 -14.756 23.962 1.00 77.19 212 LEU A C 1
ATOM 1690 O O . LEU A 1 212 ? -10.401 -15.151 23.128 1.00 77.19 212 LEU A O 1
ATOM 1694 N N . LYS A 1 213 ? -8.802 -15.592 24.655 1.00 75.00 213 LYS A N 1
ATOM 1695 C CA . LYS A 1 213 ? -8.835 -17.059 24.492 1.00 75.00 213 LYS A CA 1
ATOM 1696 C C . LYS A 1 213 ? -10.173 -17.678 24.910 1.00 75.00 213 LYS A C 1
ATOM 1698 O O . LYS A 1 213 ? -10.614 -18.659 24.320 1.00 75.00 213 LYS A O 1
ATOM 1703 N N . GLU A 1 214 ? -10.823 -17.129 25.933 1.00 69.25 214 GLU A N 1
ATOM 1704 C CA . GLU A 1 214 ? -12.153 -17.579 26.361 1.00 69.25 214 GLU A CA 1
ATOM 1705 C C . GLU A 1 214 ? -13.252 -17.163 25.378 1.00 69.25 214 GLU A C 1
ATOM 1707 O O . GLU A 1 214 ? -14.187 -17.928 25.150 1.00 69.25 214 GLU A O 1
ATOM 1712 N N . LYS A 1 215 ? -13.119 -15.995 24.736 1.00 61.53 215 LYS A N 1
ATOM 1713 C CA . LYS A 1 215 ? -14.039 -15.539 23.686 1.00 61.53 215 LYS A CA 1
ATOM 1714 C C . LYS A 1 215 ? -14.047 -16.466 22.470 1.00 61.53 215 LYS A C 1
ATOM 1716 O O . LYS A 1 215 ? -15.124 -16.760 21.968 1.00 61.53 215 LYS A O 1
ATOM 1721 N N . GLU A 1 216 ? -12.884 -16.969 22.054 1.00 54.62 216 GLU A N 1
ATOM 1722 C CA . GLU A 1 216 ? -12.780 -17.976 20.983 1.00 54.62 216 GLU A CA 1
ATOM 1723 C C . GLU A 1 216 ? -13.428 -19.316 21.370 1.00 54.62 216 GLU A C 1
ATOM 1725 O O . GLU A 1 216 ? -13.998 -19.993 20.520 1.00 54.62 216 GLU A O 1
ATOM 1730 N N . LYS A 1 217 ? -13.414 -19.694 22.658 1.00 49.72 217 LYS A N 1
ATOM 1731 C CA . LYS A 1 217 ? -14.107 -20.902 23.147 1.00 49.72 217 LYS A CA 1
ATOM 1732 C C . LYS A 1 217 ? -15.630 -20.751 23.249 1.00 49.72 217 LYS A C 1
ATOM 1734 O O . LYS A 1 217 ? -16.323 -21.763 23.283 1.00 49.72 217 LYS A O 1
ATOM 1739 N N . LEU A 1 218 ? -16.152 -19.525 23.320 1.00 44.44 218 LEU A N 1
ATOM 1740 C CA . LEU A 1 218 ? -17.574 -19.226 23.552 1.00 44.44 218 LEU A CA 1
ATOM 1741 C C . LEU A 1 218 ? -18.385 -18.961 22.273 1.00 44.44 218 LEU A C 1
ATOM 1743 O O . LEU A 1 218 ? -19.592 -18.736 22.366 1.00 44.44 218 LEU A O 1
ATOM 1747 N N . GLU A 1 219 ? -17.781 -19.029 21.082 1.00 37.38 219 GLU A N 1
ATOM 1748 C CA . GLU A 1 219 ? -18.532 -18.937 19.816 1.00 37.38 219 GLU A CA 1
ATOM 1749 C C . GLU A 1 219 ? -19.401 -20.179 19.522 1.00 37.38 219 GLU A C 1
ATOM 1751 O O . GLU A 1 219 ? -20.175 -20.185 18.566 1.00 37.38 219 GLU A O 1
ATOM 1756 N N . PHE A 1 220 ? -19.393 -21.194 20.395 1.00 41.53 220 PHE A N 1
ATOM 1757 C CA . PHE A 1 220 ? -20.381 -22.268 20.373 1.00 41.53 220 PHE A CA 1
ATOM 1758 C C . PHE A 1 220 ? -20.919 -22.544 21.785 1.00 41.53 220 PHE A C 1
ATOM 1760 O O . PHE A 1 220 ? -20.175 -22.926 22.684 1.00 41.53 220 PHE A O 1
ATOM 1767 N N . LYS A 1 221 ? -22.247 -22.404 21.932 1.00 31.12 221 LYS A N 1
ATOM 1768 C CA . LYS A 1 221 ? -23.091 -22.670 23.119 1.00 31.12 221 LYS A CA 1
ATOM 1769 C C . LYS A 1 221 ? -23.270 -21.500 24.106 1.00 31.12 221 LYS A C 1
ATOM 1771 O O . LYS A 1 221 ? -22.654 -21.418 25.164 1.00 31.12 221 LYS A O 1
ATOM 1776 N N . VAL A 1 222 ? -24.237 -20.634 23.788 1.00 30.75 222 VAL A N 1
ATOM 1777 C CA . VAL A 1 222 ? -24.849 -19.707 24.752 1.00 30.75 222 VAL A CA 1
ATOM 1778 C C . VAL A 1 222 ? -25.880 -20.465 25.589 1.00 30.75 222 VAL A C 1
ATOM 1780 O O . VAL A 1 222 ? -26.956 -20.799 25.102 1.00 30.75 222 VAL A O 1
ATOM 1783 N N . THR A 1 223 ? -25.584 -20.660 26.869 1.00 30.72 223 THR A N 1
ATOM 1784 C CA . THR A 1 223 ? -26.597 -20.790 27.925 1.00 30.72 223 THR A CA 1
ATOM 1785 C C . THR A 1 223 ? -26.142 -19.932 29.099 1.00 30.72 223 THR A C 1
ATOM 1787 O O . THR A 1 223 ? -25.135 -20.238 29.731 1.00 30.72 223 THR A O 1
ATOM 1790 N N . CYS A 1 224 ? -26.844 -18.828 29.363 1.00 29.02 224 CYS A N 1
ATOM 1791 C CA . CYS A 1 224 ? -26.605 -17.995 30.540 1.00 29.02 224 CYS A CA 1
ATOM 1792 C C . CYS A 1 224 ? -27.372 -18.568 31.737 1.00 29.02 224 CYS A C 1
ATOM 1794 O O . CYS A 1 224 ? -28.598 -18.617 31.699 1.00 29.02 224 CYS A O 1
ATOM 1796 N N . THR A 1 225 ? -26.666 -18.942 32.803 1.00 30.62 225 THR A N 1
ATOM 1797 C CA . THR A 1 225 ? -27.236 -19.087 34.149 1.00 30.62 225 THR A CA 1
ATOM 1798 C C . THR A 1 225 ? -27.082 -17.763 34.913 1.00 30.62 225 THR A C 1
ATOM 1800 O O . THR A 1 225 ? -26.090 -17.049 34.769 1.00 30.62 225 THR A O 1
ATOM 1803 N N . GLU A 1 226 ? -28.120 -17.378 35.658 1.00 40.75 226 GLU A N 1
ATOM 1804 C CA . GLU A 1 226 ? -28.396 -16.001 36.102 1.00 40.75 226 GLU A CA 1
ATOM 1805 C C . GLU A 1 226 ? -27.736 -15.554 37.430 1.00 40.75 226 GLU A C 1
ATOM 1807 O O . GLU A 1 226 ? -28.074 -14.486 37.942 1.00 40.75 226 GLU A O 1
ATOM 1812 N N . GLU A 1 227 ? -26.798 -16.289 38.033 1.00 39.34 227 GLU A N 1
ATOM 1813 C CA . GLU A 1 227 ? -26.578 -16.123 39.486 1.00 39.34 227 GLU A CA 1
ATOM 1814 C C . GLU A 1 227 ? -25.459 -15.172 39.970 1.00 39.34 227 GLU A C 1
ATOM 1816 O O . GLU A 1 227 ? -25.497 -14.748 41.125 1.00 39.34 227 GLU A O 1
ATOM 1821 N N . GLU A 1 228 ? -24.514 -14.703 39.150 1.00 36.00 228 GLU A N 1
ATOM 1822 C CA . GLU A 1 228 ? -23.315 -14.015 39.691 1.00 36.00 228 GLU A CA 1
ATOM 1823 C C . GLU A 1 228 ? -23.351 -12.471 39.771 1.00 36.00 228 GLU A C 1
ATOM 1825 O O . GLU A 1 228 ? -22.316 -11.809 39.844 1.00 36.00 228 GLU A O 1
ATOM 1830 N N . GLN A 1 229 ? -24.527 -11.837 39.837 1.00 41.81 229 GLN A N 1
ATOM 1831 C CA . GLN A 1 229 ? -24.625 -10.383 40.085 1.00 41.81 229 GLN A CA 1
ATOM 1832 C C . GLN A 1 229 ? -25.250 -10.035 41.441 1.00 41.81 229 GLN A C 1
ATOM 1834 O O . GLN A 1 229 ? -26.191 -9.243 41.527 1.00 41.81 229 GLN A O 1
ATOM 1839 N N . ARG A 1 230 ? -24.692 -10.556 42.543 1.00 41.22 230 ARG A N 1
ATOM 1840 C CA . ARG A 1 230 ? -24.998 -10.056 43.897 1.00 41.22 230 ARG A CA 1
ATOM 1841 C C . ARG A 1 230 ? -23.853 -9.222 44.496 1.00 41.22 230 ARG A C 1
ATOM 1843 O O . ARG A 1 230 ? -22.893 -9.737 45.041 1.00 41.22 230 ARG A O 1
ATOM 1850 N N . LYS A 1 231 ? -24.102 -7.902 44.497 1.00 43.16 231 LYS A N 1
ATOM 1851 C CA . LYS A 1 231 ? -23.768 -6.889 45.528 1.00 43.16 231 LYS A CA 1
ATOM 1852 C C . LYS A 1 231 ? -22.292 -6.481 45.722 1.00 43.16 231 LYS A C 1
ATOM 1854 O O . LYS A 1 231 ? -21.606 -6.980 46.602 1.00 43.16 231 LYS A O 1
ATOM 1859 N N . ARG A 1 232 ? -21.898 -5.364 45.094 1.00 42.25 232 ARG A N 1
ATOM 1860 C CA . ARG A 1 232 ? -21.025 -4.364 45.746 1.00 42.25 232 ARG A CA 1
ATOM 1861 C C . ARG A 1 232 ? -21.886 -3.161 46.135 1.00 42.25 232 ARG A C 1
ATOM 1863 O O . ARG A 1 232 ? -22.397 -2.461 45.262 1.00 42.25 232 ARG A O 1
ATOM 1870 N N . ARG A 1 233 ? -22.122 -2.968 47.439 1.00 43.03 233 ARG A N 1
ATOM 1871 C CA . ARG A 1 233 ? -22.777 -1.765 47.979 1.00 43.03 233 ARG A CA 1
ATOM 1872 C C . ARG A 1 233 ? -21.761 -0.626 47.924 1.00 43.03 233 ARG A C 1
ATOM 1874 O O . ARG A 1 233 ? -20.812 -0.624 48.693 1.00 43.03 233 ARG A O 1
ATOM 1881 N N . ILE A 1 234 ? -21.950 0.304 46.995 1.00 45.72 234 ILE A N 1
ATOM 1882 C CA . ILE A 1 234 ? -21.230 1.580 46.984 1.00 45.72 234 ILE A CA 1
ATOM 1883 C C . ILE A 1 234 ? -22.024 2.521 47.889 1.00 45.72 234 ILE A C 1
ATOM 1885 O O . ILE A 1 23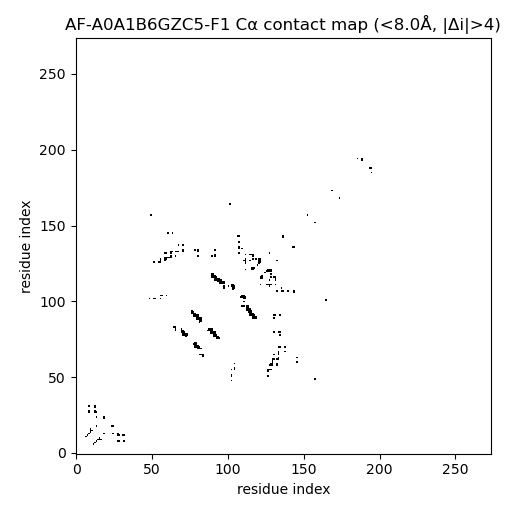4 ? -23.206 2.761 47.630 1.00 45.72 234 ILE A O 1
ATOM 1889 N N . THR A 1 235 ? -21.406 3.006 48.962 1.00 43.81 235 THR A N 1
ATOM 1890 C CA . THR A 1 235 ? -21.954 4.082 49.790 1.00 43.81 235 THR A CA 1
ATOM 1891 C C . THR A 1 235 ? -22.027 5.360 48.948 1.00 43.81 235 THR A C 1
ATOM 1893 O O . THR A 1 235 ? -21.033 5.734 48.323 1.00 43.81 235 THR A O 1
ATOM 1896 N N . PRO A 1 236 ? -23.195 6.018 48.844 1.00 50.22 236 PRO A N 1
ATOM 1897 C CA . PRO A 1 236 ? -23.287 7.288 48.139 1.00 50.22 236 PRO A CA 1
ATOM 1898 C C . PRO A 1 236 ? -22.451 8.344 48.870 1.00 50.22 236 PRO A C 1
ATOM 1900 O O . PRO A 1 236 ? -22.493 8.437 50.092 1.00 50.22 236 PRO A O 1
ATOM 1903 N N . GLN A 1 237 ? -21.692 9.128 48.105 1.00 49.34 237 GLN A N 1
ATOM 1904 C CA . GLN A 1 237 ? -20.930 10.269 48.605 1.00 49.34 237 GLN A CA 1
ATOM 1905 C C . GLN A 1 237 ? -21.880 11.275 49.272 1.00 49.34 237 GLN A C 1
ATOM 1907 O O . GLN A 1 237 ? -22.851 11.714 48.647 1.00 49.34 237 GLN A O 1
ATOM 1912 N N . GLU A 1 238 ? -21.606 11.635 50.527 1.00 48.12 238 GLU A N 1
ATOM 1913 C CA . GLU A 1 238 ? -22.360 12.668 51.236 1.00 48.12 238 GLU A CA 1
ATOM 1914 C C . GLU A 1 238 ? -22.189 14.010 50.518 1.00 48.12 238 GLU A C 1
ATOM 1916 O O . GLU A 1 238 ? -21.077 14.480 50.267 1.00 48.12 238 GLU A O 1
ATOM 1921 N N . ARG A 1 239 ? -23.311 14.626 50.139 1.00 47.38 239 ARG A N 1
ATOM 1922 C CA . ARG A 1 239 ? -23.306 15.994 49.624 1.00 47.38 239 ARG A CA 1
ATOM 1923 C C . ARG A 1 239 ? -23.152 16.931 50.813 1.00 47.38 239 ARG A C 1
ATOM 1925 O O . ARG A 1 239 ? -24.037 16.982 51.661 1.00 47.38 239 ARG A O 1
ATOM 1932 N N . PHE A 1 240 ? -22.071 17.703 50.843 1.00 47.78 240 PHE A N 1
ATOM 1933 C CA . PHE A 1 240 ? -21.964 18.842 51.748 1.00 47.78 240 PHE A CA 1
ATOM 1934 C C . PHE A 1 240 ? -23.088 19.834 51.420 1.00 47.78 240 PHE A C 1
ATOM 1936 O O . PHE A 1 240 ? -23.154 20.378 50.315 1.00 47.78 240 PHE A O 1
ATOM 1943 N N . PHE A 1 241 ? -24.012 20.026 52.360 1.00 48.56 241 PHE A N 1
ATOM 1944 C CA . PHE A 1 241 ? -25.041 21.051 52.248 1.00 48.56 241 PHE A CA 1
ATOM 1945 C C . PHE A 1 241 ? -24.391 22.430 52.388 1.00 48.56 241 PHE A C 1
ATOM 1947 O O . PHE A 1 241 ? -23.524 22.642 53.235 1.00 48.56 241 PHE A O 1
ATOM 1954 N N . SER A 1 242 ? -24.813 23.369 51.541 1.00 47.75 242 SER A N 1
ATOM 1955 C CA . SER A 1 242 ? -24.396 24.769 51.616 1.00 47.75 242 SER A CA 1
ATOM 1956 C C . SER A 1 242 ? -24.670 25.330 53.014 1.00 47.75 242 SER A C 1
ATOM 1958 O O . SER A 1 242 ? -25.810 25.335 53.472 1.00 47.75 242 SER A O 1
ATOM 1960 N N . THR A 1 243 ? -23.636 25.842 53.681 1.00 50.88 243 THR A N 1
ATOM 1961 C CA . THR A 1 243 ? -23.706 26.480 55.007 1.00 50.88 243 THR A CA 1
ATOM 1962 C C . THR A 1 243 ? -24.119 27.955 54.938 1.00 50.88 243 THR A C 1
ATOM 1964 O O . THR A 1 243 ? -23.854 28.734 55.856 1.00 50.88 243 THR A O 1
ATOM 1967 N N . ARG A 1 244 ? -24.788 28.385 53.860 1.00 43.09 244 ARG A N 1
ATOM 1968 C CA . ARG A 1 244 ? -25.314 29.751 53.772 1.00 43.09 244 ARG A CA 1
ATOM 1969 C C . ARG A 1 244 ? -26.534 29.888 54.684 1.00 43.09 244 ARG A C 1
ATOM 1971 O O . ARG A 1 244 ? -27.612 29.395 54.363 1.00 43.09 244 ARG A O 1
ATOM 1978 N N . LYS A 1 245 ? -26.370 30.586 55.814 1.00 47.50 245 LYS A N 1
ATOM 1979 C CA . LYS A 1 245 ? -27.491 31.066 56.637 1.00 47.50 245 LYS A CA 1
ATOM 1980 C C . LYS A 1 245 ? -28.434 31.883 55.748 1.00 47.50 245 LYS A C 1
ATOM 1982 O O . LYS A 1 245 ? -28.068 32.959 55.280 1.00 47.50 245 LYS A O 1
ATOM 1987 N N . HIS A 1 246 ? -29.639 31.370 55.516 1.00 44.06 246 HIS A N 1
ATOM 1988 C CA . HIS A 1 246 ? -30.726 32.154 54.943 1.00 44.06 246 HIS A CA 1
ATOM 1989 C C . HIS A 1 246 ? -31.107 33.235 55.960 1.00 44.06 246 HIS A C 1
ATOM 1991 O O . HIS A 1 246 ? -31.544 32.920 57.068 1.00 44.06 246 HIS A O 1
ATOM 1997 N N . HIS A 1 247 ? -30.922 34.505 55.603 1.00 41.66 247 HIS A N 1
ATOM 1998 C CA . HIS A 1 247 ? -31.493 35.610 56.364 1.00 41.66 247 HIS A CA 1
ATOM 1999 C C . HIS A 1 247 ? -33.021 35.473 56.299 1.00 41.66 247 HIS A C 1
ATOM 2001 O O . HIS A 1 247 ? -33.596 35.506 55.210 1.00 41.66 247 HIS A O 1
ATOM 2007 N N . LYS A 1 248 ? -33.680 35.272 57.447 1.00 39.88 248 LYS A N 1
ATOM 2008 C CA . LYS A 1 248 ? -35.140 35.386 57.547 1.00 39.88 248 LYS A CA 1
ATOM 2009 C C . LYS A 1 248 ? -35.503 36.849 57.296 1.00 39.88 248 LYS A C 1
ATOM 2011 O O . LYS A 1 248 ? -35.109 37.708 58.079 1.00 39.88 248 LYS A O 1
ATOM 2016 N N . SER A 1 249 ? -36.221 37.136 56.213 1.00 40.66 249 SER A N 1
ATOM 2017 C CA . SER A 1 249 ? -37.024 38.354 56.136 1.00 40.66 249 SER A CA 1
ATOM 2018 C C . SER A 1 249 ? -38.405 38.014 56.684 1.00 40.66 249 SER A C 1
ATOM 2020 O O . SER A 1 249 ? -39.135 37.242 56.058 1.00 40.66 249 SER A O 1
ATOM 2022 N N . ASP A 1 250 ? -38.753 38.558 57.844 1.00 43.69 250 ASP A N 1
ATOM 2023 C CA . ASP A 1 250 ? -40.115 38.488 58.360 1.00 43.69 250 ASP A CA 1
ATOM 2024 C C . ASP A 1 250 ? -41.046 39.274 57.432 1.00 43.69 250 ASP A C 1
ATOM 2026 O O . ASP A 1 250 ? -40.940 40.495 57.317 1.00 43.69 250 ASP A O 1
ATOM 2030 N N . LYS A 1 251 ? -41.966 38.574 56.763 1.00 38.16 251 LYS A N 1
ATOM 2031 C CA . LYS A 1 251 ? -43.200 39.165 56.239 1.00 38.16 251 LYS A CA 1
ATOM 2032 C C . LYS A 1 251 ? -44.356 38.203 56.503 1.00 38.16 251 LYS A C 1
ATOM 2034 O O . LYS A 1 251 ? -44.388 37.093 55.978 1.00 38.16 251 LYS A O 1
ATOM 2039 N N . ALA A 1 252 ? -45.258 38.653 57.371 1.00 37.59 252 ALA A N 1
ATOM 2040 C CA . ALA A 1 252 ? -46.523 38.020 57.724 1.00 37.59 252 ALA A CA 1
ATOM 2041 C C . ALA A 1 252 ? -47.465 37.904 56.499 1.00 37.59 252 ALA A C 1
ATOM 2043 O O . ALA A 1 252 ? -47.287 38.639 55.522 1.00 37.59 252 ALA A O 1
ATOM 2044 N N . PRO A 1 253 ? -48.454 36.989 56.521 1.00 38.12 253 PRO A N 1
ATOM 2045 C CA . PRO A 1 253 ? -49.267 36.671 55.355 1.00 38.12 253 PRO A CA 1
ATOM 2046 C C . PRO A 1 253 ? -50.349 37.736 55.142 1.00 38.12 253 PRO A C 1
ATOM 2048 O O . PRO A 1 253 ? -51.194 37.948 56.004 1.00 38.12 253 PRO A O 1
ATOM 2051 N N . VAL A 1 254 ? -50.347 38.379 53.973 1.00 42.56 254 VAL A N 1
ATOM 2052 C CA . VAL A 1 254 ? -51.473 39.192 53.490 1.00 42.56 254 VAL A CA 1
ATOM 2053 C C . VAL A 1 254 ? -52.043 38.475 52.273 1.00 42.56 254 VAL A C 1
ATOM 2055 O O . VAL A 1 254 ? -51.588 38.659 51.146 1.00 42.56 254 VAL A O 1
ATOM 2058 N N . GLN A 1 255 ? -52.992 37.580 52.525 1.00 44.91 255 GLN A N 1
ATOM 2059 C CA . GLN A 1 255 ? -53.948 37.150 51.513 1.00 44.91 255 GLN A CA 1
ATOM 2060 C C . GLN A 1 255 ? -55.106 38.157 51.515 1.00 44.91 255 GLN A C 1
ATOM 2062 O O . GLN A 1 255 ? -55.472 38.665 52.571 1.00 44.91 255 GLN A O 1
ATOM 2067 N N . ASP A 1 256 ? -55.668 38.398 50.329 1.00 50.53 256 ASP A N 1
ATOM 2068 C CA . ASP A 1 256 ? -57.007 38.972 50.111 1.00 50.53 256 ASP A CA 1
ATOM 2069 C C . ASP A 1 256 ? -57.163 40.469 49.757 1.00 50.53 256 ASP A C 1
ATOM 2071 O O . ASP A 1 256 ? -58.184 41.082 50.044 1.00 50.53 256 ASP A O 1
ATOM 2075 N N . GLN A 1 257 ? -56.198 41.075 49.048 1.00 48.28 257 GLN A N 1
ATOM 2076 C CA . GLN A 1 257 ? -56.433 42.370 48.359 1.00 48.28 257 GLN A CA 1
ATOM 2077 C C . GLN A 1 257 ? -56.118 42.362 46.853 1.00 48.28 257 GLN A C 1
ATOM 2079 O O . GLN A 1 257 ? -56.587 43.223 46.111 1.00 48.28 257 GLN A O 1
ATOM 2084 N N . THR A 1 258 ? -55.401 41.355 46.352 1.00 45.12 258 THR A N 1
ATOM 2085 C CA . THR A 1 258 ? -55.054 41.236 44.925 1.00 45.12 258 THR A CA 1
ATOM 2086 C C . THR A 1 258 ? -56.195 40.710 44.053 1.00 45.12 258 THR A C 1
ATOM 2088 O O . THR A 1 258 ? -56.189 40.958 42.851 1.00 45.12 258 THR A O 1
ATOM 2091 N N . LEU A 1 259 ? -57.198 40.034 44.632 1.00 49.16 259 LEU A N 1
ATOM 2092 C CA . LEU A 1 259 ? -58.375 39.572 43.885 1.00 49.16 259 LEU A CA 1
ATOM 2093 C C . LEU A 1 259 ? -59.397 40.703 43.660 1.00 49.16 259 LEU A C 1
ATOM 2095 O O . LEU A 1 259 ? -59.972 40.812 42.579 1.00 49.16 259 LEU A O 1
ATOM 2099 N N . ALA A 1 260 ? -59.562 41.597 44.642 1.00 49.06 260 ALA A N 1
ATOM 2100 C CA . ALA A 1 260 ? -60.492 42.727 44.565 1.00 49.06 260 ALA A CA 1
ATOM 2101 C C . ALA A 1 260 ? -60.045 43.807 43.558 1.00 49.06 260 ALA A C 1
ATOM 2103 O O . ALA A 1 260 ? -60.880 44.416 42.887 1.00 49.06 260 ALA A O 1
ATOM 2104 N N . LEU A 1 261 ? -58.729 43.998 43.393 1.00 49.56 261 LEU A N 1
ATOM 2105 C CA . LEU A 1 261 ? -58.163 44.927 42.406 1.00 49.56 261 LEU A CA 1
ATOM 2106 C C . LEU A 1 261 ? -58.211 44.371 40.967 1.00 49.56 261 LEU A C 1
ATOM 2108 O O . LEU A 1 261 ? -58.280 45.130 40.007 1.00 49.56 261 LEU A O 1
ATOM 2112 N N . ALA A 1 262 ? -58.205 43.042 40.806 1.00 52.31 262 ALA A N 1
ATOM 2113 C CA . ALA A 1 262 ? -58.289 42.393 39.495 1.00 52.31 262 ALA A CA 1
ATOM 2114 C C . ALA A 1 262 ? -59.725 42.368 38.935 1.00 52.31 262 ALA A C 1
ATOM 2116 O O . ALA A 1 262 ? -59.911 42.446 37.723 1.00 52.31 262 ALA A O 1
ATOM 2117 N N . MET A 1 263 ? -60.745 42.310 39.801 1.00 53.06 263 MET A N 1
ATOM 2118 C CA . MET A 1 263 ? -62.157 42.336 39.386 1.00 53.06 263 MET A CA 1
ATOM 2119 C C . MET A 1 263 ? -62.687 43.744 39.073 1.00 53.06 263 MET A C 1
ATOM 2121 O O . MET A 1 263 ? -63.696 43.874 38.388 1.00 53.06 263 MET A O 1
ATOM 2125 N N . SER A 1 264 ? -62.000 44.802 39.514 1.00 55.22 264 SER A N 1
ATOM 2126 C CA . SER A 1 264 ? -62.369 46.202 39.243 1.00 55.22 264 SER A CA 1
ATOM 2127 C C . SER A 1 264 ? -61.803 46.751 37.921 1.00 55.22 264 SER A C 1
ATOM 2129 O O . SER A 1 264 ? -62.183 47.840 37.504 1.00 55.22 264 SER A O 1
ATOM 2131 N N . LEU A 1 265 ? -60.956 45.987 37.218 1.00 55.62 265 LEU A N 1
ATOM 2132 C CA . LEU A 1 265 ? -60.325 46.378 35.946 1.00 55.62 265 LEU A CA 1
ATOM 2133 C C . LEU A 1 265 ? -60.948 45.712 34.699 1.00 55.62 265 LEU A C 1
ATOM 2135 O O . LEU A 1 265 ? -60.430 45.880 33.598 1.00 55.62 265 LEU A O 1
ATOM 2139 N N . LEU A 1 266 ? -62.048 44.961 34.851 1.00 50.28 266 LEU A N 1
ATOM 2140 C CA . LEU A 1 266 ? -62.683 44.187 33.768 1.00 50.28 266 LEU A CA 1
ATOM 2141 C C . LEU A 1 266 ? -64.060 44.703 33.306 1.00 50.28 266 LEU A C 1
ATOM 2143 O O . LEU A 1 266 ? -64.713 44.039 32.502 1.00 50.28 266 LEU A O 1
ATOM 2147 N N . HIS A 1 267 ? -64.491 45.894 33.731 1.00 50.62 267 HIS A N 1
ATOM 2148 C CA . HIS A 1 267 ? -65.705 46.524 33.199 1.00 50.62 267 HIS A CA 1
ATOM 2149 C C . HIS A 1 267 ? -65.391 47.864 32.513 1.00 50.62 267 HIS A C 1
ATOM 2151 O O . HIS A 1 267 ? -64.886 48.770 33.176 1.00 50.62 267 HIS A O 1
ATOM 2157 N N . PRO A 1 268 ? -65.676 48.019 31.204 1.00 50.28 268 PRO A N 1
ATOM 2158 C CA . PRO A 1 268 ? -65.625 49.322 30.551 1.00 50.28 268 PRO A CA 1
ATOM 2159 C C . PRO A 1 268 ? -66.753 50.229 31.086 1.00 50.28 268 PRO A C 1
ATOM 2161 O O . PRO A 1 268 ? -67.848 49.729 31.362 1.00 50.28 268 PRO A O 1
ATOM 2164 N N . PRO A 1 269 ? -66.518 51.544 31.251 1.00 49.56 269 PRO A N 1
ATOM 2165 C CA . PRO A 1 269 ? -67.552 52.472 31.697 1.00 49.56 269 PRO A CA 1
ATOM 2166 C C . PRO A 1 269 ? -68.663 52.609 30.638 1.00 49.56 269 PRO A C 1
ATOM 2168 O O . PRO A 1 269 ? -68.372 52.543 29.442 1.00 49.56 269 PRO A O 1
ATOM 2171 N N . PRO A 1 270 ? -69.928 52.808 31.049 1.00 42.22 270 PRO A N 1
ATOM 2172 C CA . PRO A 1 270 ? -71.016 53.074 30.119 1.00 42.22 270 PRO A CA 1
ATOM 2173 C C . PRO A 1 270 ? -70.828 54.442 29.454 1.00 42.22 270 PRO A C 1
ATOM 2175 O O . PRO A 1 270 ? -70.593 55.446 30.124 1.00 42.22 270 PRO A O 1
ATOM 2178 N N . GLU A 1 271 ? -70.963 54.478 28.130 1.00 44.09 271 GLU A N 1
ATOM 2179 C CA . GLU A 1 271 ? -71.134 55.714 27.372 1.00 44.09 271 GLU A CA 1
ATOM 2180 C C . GLU A 1 271 ? -72.428 56.402 27.826 1.00 44.09 271 GLU A C 1
ATOM 2182 O O . GLU A 1 271 ? -73.527 55.893 27.595 1.00 44.09 271 GLU A O 1
ATOM 2187 N N . SER A 1 272 ? -72.312 57.572 28.454 1.00 40.12 272 SER A N 1
ATOM 2188 C CA . SER A 1 272 ? -73.439 58.485 28.629 1.00 40.12 272 SER A CA 1
ATOM 2189 C C . SER A 1 272 ? -73.167 59.784 27.888 1.00 40.12 272 SER A C 1
ATOM 2191 O O . SER A 1 272 ? -72.204 60.498 28.160 1.00 40.12 272 SER A O 1
ATOM 2193 N N . LYS A 1 273 ? -74.052 59.998 26.920 1.00 40.22 273 LYS A N 1
ATOM 2194 C CA . LYS A 1 273 ? -74.271 61.178 26.098 1.00 40.22 273 LYS A CA 1
ATOM 2195 C C . LYS A 1 273 ? -74.514 62.441 26.938 1.00 40.22 273 LYS A C 1
ATOM 2197 O O . LYS A 1 273 ? -75.086 62.336 28.019 1.00 40.22 273 LYS A O 1
ATOM 2202 N N . GLU A 1 274 ? -74.195 63.563 26.284 1.00 37.91 274 GLU A N 1
ATOM 2203 C CA . GLU A 1 274 ? -74.562 64.970 26.558 1.00 37.91 274 GLU A CA 1
ATOM 2204 C C . GLU A 1 274 ? -73.784 65.724 27.645 1.00 37.91 274 GLU A C 1
ATOM 2206 O O . GLU A 1 274 ? -73.844 65.360 28.837 1.00 37.91 274 GLU A O 1
#

Organism: NCBI:txid1464854

Sequence (274 aa):
SIENFNRVLKHCYLRGKRVKRLDKTLFSILNLLQDKLFDLIIKIKRGKLVKKLQILRDRHKTSFLIDSEHVSKLNDKQWQVLSSTFSELYTVTKIANCRTCALQCLHCNSCFHEYICTCLDSSIKNNMCKHIHSVARSNSPTECTAVDDVQEMPISDVMAEISCTKNLRSLEEEKTKMLSELQELVLGIDSLEGIDCLRNAIKPVKPTLMALKEKEKLEFKVTCTEEEQRKRRITPQERFFSTRKHHKSDKAPVQDQTLALAMSLLHPPPESKE